Protein AF-A0A7Y4HVZ3-F1 (afdb_monomer_lite)

pLDDT: mean 74.23, std 16.48, range [32.69, 95.88]

Secondary structure (DSSP, 8-state):
-B----TT-EEEPPTTT--EEEE-TTS-EEEEEEEEETT----PPPPEEEEEEEEE-TTB--TTSPPPEEEEEEE--S-TTT-EEEEEEEEE-TTS-GGGSEEEEETTEEEEEEEEEEEEE---HHHHHHHHHHHHHSHHIIIIIHHHHHT-BB-SPPPP-------------EE-SSEEEE--SS--HHHHHHHHHHHHHHPEEETTTEEE-SSEEEEEPPHHHHHTT--SEEEEEEPTTS-EEEEEEEEEE-

Sequence (254 aa):
MSFRYPTGWTVTESEEGSPWSLFDQEGQRILTLLSSPLETNSGGMGPLISMTPLGPIVGATDNGGTAPQAVVGVSLGHDPRAGNAAVTYGAAVPGTDTWNFRFSWGNHYWLSFLGSRELGPKDQLNELTADAEQFAASAEFRNQILPIIQSLTASEPPTSIATQAPEANTNGSCMGAKYTYQNLAGITCDEAKSILQTVLDTGTAWGARSHVTDGFDCYESSYGERIEGSPHMMCWALTGEGARDYIVLEANYR

Structure (mmCIF, N/CA/C/O backbone):
data_AF-A0A7Y4HVZ3-F1
#
_entry.id   AF-A0A7Y4HVZ3-F1
#
loop_
_atom_site.group_PDB
_atom_site.id
_atom_site.type_symbol
_atom_site.label_atom_id
_atom_site.label_alt_id
_atom_site.label_comp_id
_atom_site.label_asym_id
_atom_site.label_entity_id
_atom_site.label_seq_id
_atom_site.pdbx_PDB_ins_code
_atom_site.Cartn_x
_atom_site.Cartn_y
_atom_site.Cartn_z
_atom_site.occupancy
_atom_site.B_iso_or_equiv
_atom_site.auth_seq_id
_atom_site.auth_comp_id
_atom_site.auth_asym_id
_atom_site.auth_atom_id
_atom_site.pdbx_PDB_model_num
ATOM 1 N N . MET A 1 1 ? -9.555 -10.740 -5.125 1.00 81.62 1 MET A N 1
ATOM 2 C CA . MET A 1 1 ? -9.124 -10.311 -3.773 1.00 81.62 1 MET A CA 1
ATOM 3 C C . MET A 1 1 ? -10.320 -10.346 -2.845 1.00 81.62 1 MET A C 1
ATOM 5 O O . MET A 1 1 ? -11.430 -10.158 -3.325 1.00 81.62 1 MET A O 1
ATOM 9 N N . SER A 1 2 ? -10.112 -10.569 -1.551 1.00 87.56 2 SER A N 1
ATOM 10 C CA . SER A 1 2 ? -11.170 -10.509 -0.535 1.00 87.56 2 SER A CA 1
ATOM 11 C C . SER A 1 2 ? -10.595 -10.214 0.847 1.00 87.56 2 SER A C 1
ATOM 13 O O . SER A 1 2 ? -9.413 -10.438 1.082 1.00 87.56 2 SER A O 1
ATOM 15 N N . PHE A 1 3 ? -11.431 -9.731 1.759 1.00 92.19 3 PHE A N 1
ATOM 16 C CA . PHE A 1 3 ? -11.129 -9.550 3.179 1.00 92.19 3 PHE A CA 1
ATOM 17 C C . PHE A 1 3 ? -12.423 -9.735 3.985 1.00 92.19 3 PHE A C 1
ATOM 19 O O . PHE A 1 3 ? -13.523 -9.697 3.432 1.00 92.19 3 PHE A O 1
ATOM 26 N N . ARG A 1 4 ? -12.306 -9.971 5.291 1.00 93.12 4 ARG A N 1
ATOM 27 C CA . ARG A 1 4 ? -13.439 -10.094 6.219 1.00 93.12 4 ARG A CA 1
ATOM 28 C C . ARG A 1 4 ? -13.607 -8.798 6.995 1.00 93.12 4 ARG A C 1
ATOM 30 O O . ARG A 1 4 ? -12.616 -8.176 7.353 1.00 93.12 4 ARG A O 1
ATOM 37 N N . TYR A 1 5 ? -14.844 -8.429 7.299 1.00 93.50 5 TYR A N 1
ATOM 38 C CA . TYR A 1 5 ? -15.167 -7.243 8.090 1.00 93.50 5 TYR A CA 1
ATOM 39 C C . TYR A 1 5 ? -16.345 -7.516 9.044 1.00 93.50 5 TYR A C 1
ATOM 41 O O . TYR A 1 5 ? -17.110 -8.457 8.806 1.00 93.50 5 TYR A O 1
ATOM 49 N N . PRO A 1 6 ? -16.478 -6.758 10.151 1.00 92.31 6 PRO A N 1
ATOM 50 C CA . PRO A 1 6 ? -17.545 -6.955 11.130 1.00 92.31 6 PRO A CA 1
ATOM 51 C C . PRO A 1 6 ? -18.953 -6.772 10.549 1.00 92.31 6 PRO A C 1
ATOM 53 O O . PRO A 1 6 ? -19.176 -5.991 9.625 1.00 92.31 6 PRO A O 1
ATOM 56 N N . THR A 1 7 ? -19.940 -7.443 11.147 1.00 91.00 7 THR A N 1
ATOM 57 C CA . THR A 1 7 ? -21.353 -7.237 10.802 1.00 91.00 7 THR A CA 1
ATOM 58 C C . THR A 1 7 ? -21.756 -5.773 11.003 1.00 91.00 7 THR A C 1
ATOM 60 O O . THR A 1 7 ? -21.414 -5.155 12.012 1.00 91.00 7 THR A O 1
ATOM 63 N N . GLY A 1 8 ? -22.515 -5.222 10.055 1.00 88.06 8 GLY A N 1
ATOM 64 C CA . GLY A 1 8 ? -22.984 -3.833 10.080 1.00 88.06 8 GLY A CA 1
ATOM 65 C C . GLY A 1 8 ? -22.024 -2.827 9.440 1.00 88.06 8 GLY A C 1
ATOM 66 O O . GLY A 1 8 ? -22.422 -1.689 9.232 1.00 88.06 8 GLY A O 1
ATOM 67 N N . TRP A 1 9 ? -20.801 -3.236 9.096 1.00 92.69 9 TRP A N 1
ATOM 68 C CA . TRP A 1 9 ? -19.902 -2.432 8.267 1.00 92.69 9 TRP A CA 1
ATOM 69 C C . TRP A 1 9 ? -20.294 -2.571 6.797 1.00 92.69 9 TRP A C 1
ATOM 71 O O . TRP A 1 9 ? -20.870 -3.586 6.388 1.00 92.69 9 TRP A O 1
ATOM 81 N N . THR A 1 10 ? -19.989 -1.552 6.000 1.00 92.75 10 THR A N 1
ATOM 82 C CA . THR A 1 10 ? -20.400 -1.489 4.593 1.00 92.75 10 THR A CA 1
ATOM 83 C C . THR A 1 10 ? -19.206 -1.328 3.672 1.00 92.75 10 THR A C 1
ATOM 85 O O . THR A 1 10 ? -18.213 -0.689 4.007 1.00 92.75 10 THR A O 1
ATOM 88 N N . VAL A 1 11 ? -19.307 -1.937 2.497 1.00 89.75 11 VAL A N 1
ATOM 89 C CA . VAL A 1 11 ? -18.303 -1.848 1.445 1.00 89.75 11 VAL A CA 1
ATOM 90 C C . VAL A 1 11 ? -18.956 -1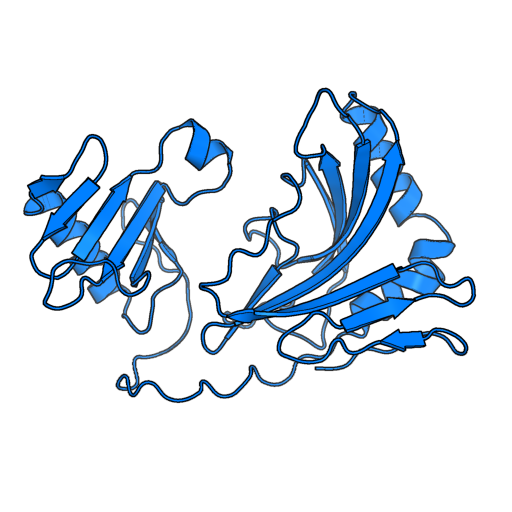.180 0.247 1.00 89.75 11 VAL A C 1
ATOM 92 O O . VAL A 1 11 ? -20.015 -1.623 -0.196 1.00 89.75 11 VAL A O 1
ATOM 95 N N . THR A 1 12 ? -18.333 -0.126 -0.271 1.00 84.19 12 THR A N 1
ATOM 96 C CA . THR A 1 12 ? -18.772 0.523 -1.508 1.00 84.19 12 THR A CA 1
ATOM 97 C C . THR A 1 12 ? -17.745 0.288 -2.604 1.00 84.19 12 THR A C 1
ATOM 99 O O . THR A 1 12 ? -16.571 0.646 -2.453 1.00 84.19 12 THR A O 1
ATOM 102 N N . GLU A 1 13 ? -18.208 -0.277 -3.712 1.00 73.25 13 GLU A N 1
ATOM 103 C CA . GLU A 1 13 ? -17.501 -0.250 -4.988 1.00 73.25 13 GLU A CA 1
ATOM 104 C C . GLU A 1 13 ? -17.693 1.125 -5.625 1.00 73.25 13 GLU A C 1
ATOM 106 O O . GLU A 1 13 ? -18.804 1.654 -5.644 1.00 73.25 13 GLU A O 1
ATOM 111 N N . SER A 1 14 ? -16.619 1.715 -6.139 1.00 58.53 14 SER A N 1
ATOM 112 C CA . SER A 1 14 ? -16.739 2.846 -7.054 1.00 58.53 14 SER A CA 1
ATOM 113 C C . SER A 1 14 ? -16.777 2.292 -8.475 1.00 58.53 14 SER A C 1
ATOM 115 O O . SER A 1 14 ? -15.945 1.454 -8.826 1.00 58.53 14 SER A O 1
ATOM 117 N N . GLU A 1 15 ? -17.742 2.739 -9.279 1.00 43.59 15 GLU A N 1
ATOM 118 C CA . GLU A 1 15 ? -17.861 2.330 -10.679 1.00 43.59 15 GLU A CA 1
ATOM 119 C C . GLU A 1 15 ? -16.557 2.690 -11.426 1.00 43.59 15 GLU A C 1
ATOM 121 O O . GLU A 1 15 ? -16.067 3.810 -11.313 1.00 43.59 15 GLU A O 1
ATOM 126 N N . GLU A 1 16 ? -15.974 1.707 -12.121 1.00 37.69 16 GLU A N 1
ATOM 127 C CA . GLU A 1 16 ? -14.739 1.771 -12.932 1.00 37.69 16 GLU A CA 1
ATOM 128 C C . GLU A 1 16 ? -13.400 1.996 -12.196 1.00 37.69 16 GLU A C 1
ATOM 130 O O . GLU A 1 16 ? -13.055 3.102 -11.787 1.00 37.69 16 GLU A O 1
ATOM 135 N N . GLY A 1 17 ? -12.575 0.938 -12.104 1.00 47.78 17 GLY A N 1
ATOM 136 C CA . GLY A 1 17 ? -11.127 1.031 -11.810 1.00 47.78 17 GLY A CA 1
ATOM 137 C C . GLY A 1 17 ? -10.742 1.671 -10.469 1.00 47.78 17 GLY A C 1
ATOM 138 O O . GLY A 1 17 ? -9.575 1.987 -10.242 1.00 47.78 17 GLY A O 1
ATOM 139 N N . SER A 1 18 ? -11.722 1.876 -9.595 1.00 55.12 18 SER A N 1
ATOM 140 C CA . SER A 1 18 ? -11.655 2.783 -8.458 1.00 55.12 18 SER A CA 1
ATOM 141 C C . SER A 1 18 ? -11.626 2.017 -7.132 1.00 55.12 18 SER A C 1
ATOM 143 O O . SER A 1 18 ? -12.072 0.869 -7.058 1.00 55.12 18 SER A O 1
ATOM 145 N N . PRO A 1 19 ? -11.065 2.614 -6.069 1.00 68.44 19 PRO A N 1
ATOM 146 C CA . PRO A 1 19 ? -10.818 1.904 -4.827 1.00 68.44 19 PRO A CA 1
ATOM 147 C C . PRO A 1 19 ? -12.110 1.461 -4.134 1.00 68.44 19 PRO A C 1
ATOM 149 O O . PRO A 1 19 ? -13.059 2.231 -3.988 1.00 68.44 19 PRO A O 1
ATOM 152 N N . TRP A 1 20 ? -12.100 0.243 -3.604 1.00 82.62 20 TRP A N 1
ATOM 153 C CA . TRP A 1 20 ? -13.112 -0.228 -2.671 1.00 82.62 20 TRP A CA 1
ATOM 154 C C . TRP A 1 20 ? -12.915 0.483 -1.339 1.00 82.62 20 TRP A C 1
ATOM 156 O O . TRP A 1 20 ? -11.820 0.450 -0.778 1.00 82.62 20 TRP A O 1
ATOM 166 N N . SER A 1 21 ? -13.966 1.104 -0.815 1.00 86.94 21 SER A N 1
ATOM 167 C CA . SER A 1 21 ? -13.926 1.754 0.498 1.00 86.94 21 SER A CA 1
ATOM 168 C C . SER A 1 21 ? -14.753 0.960 1.504 1.00 86.94 21 SER A C 1
ATOM 170 O O . SER A 1 21 ? -15.905 0.618 1.241 1.00 86.94 21 SER A O 1
ATOM 172 N N . LEU A 1 22 ? -14.152 0.658 2.652 1.00 88.06 22 LEU A N 1
ATOM 173 C CA . LEU A 1 22 ? -14.795 0.030 3.800 1.00 88.06 22 LEU A CA 1
ATOM 174 C C . LEU A 1 22 ? -15.160 1.107 4.820 1.00 88.06 22 LEU A C 1
ATOM 176 O O . LEU A 1 22 ? -14.290 1.867 5.252 1.00 88.06 22 LEU A O 1
ATOM 180 N N . PHE A 1 23 ? -16.419 1.119 5.235 1.00 89.38 23 PHE A N 1
ATOM 181 C CA . PHE A 1 23 ? -16.960 2.029 6.234 1.00 89.38 23 PHE A CA 1
ATOM 182 C C . PHE A 1 23 ? -17.454 1.257 7.455 1.00 89.38 23 PHE A C 1
ATOM 184 O O . PHE A 1 23 ? -18.006 0.161 7.321 1.00 89.38 23 PHE A O 1
ATOM 191 N N . ASP A 1 24 ? -17.266 1.831 8.639 1.00 88.56 24 ASP A N 1
ATOM 192 C CA . ASP A 1 24 ? -17.819 1.290 9.877 1.00 88.56 24 ASP A CA 1
ATOM 193 C C . ASP A 1 24 ? -19.339 1.524 9.998 1.00 88.56 24 ASP A C 1
ATOM 195 O O . ASP A 1 24 ? -20.002 2.002 9.074 1.00 88.56 24 ASP A O 1
ATOM 199 N N . GLN A 1 25 ? -19.910 1.152 11.147 1.00 92.06 25 GLN A N 1
ATOM 200 C CA . GLN A 1 25 ? -21.343 1.312 11.426 1.00 92.06 25 GLN A CA 1
ATOM 201 C C . GLN A 1 25 ? -21.780 2.782 11.544 1.00 92.06 25 GLN A C 1
ATOM 203 O O . GLN A 1 25 ? -22.971 3.069 11.427 1.00 92.06 25 GLN A O 1
ATOM 208 N N . GLU A 1 26 ? -20.843 3.700 11.783 1.00 90.19 26 GLU A N 1
ATOM 209 C CA . GLU A 1 26 ? -21.087 5.140 11.909 1.00 90.19 26 GLU A CA 1
ATOM 210 C C . GLU A 1 26 ? -20.915 5.867 10.564 1.00 90.19 26 GLU A C 1
ATOM 212 O O . GLU A 1 26 ? -21.210 7.057 10.451 1.00 90.19 26 GLU A O 1
ATOM 217 N N . GLY A 1 27 ? -20.490 5.149 9.519 1.00 84.25 27 GLY A N 1
ATOM 218 C CA . GLY A 1 27 ? -20.230 5.700 8.194 1.00 84.25 27 GLY A CA 1
ATOM 219 C C . GLY A 1 27 ? -18.843 6.331 8.059 1.00 84.25 27 GLY A C 1
ATOM 220 O O . GLY A 1 27 ? -18.594 7.040 7.083 1.00 84.25 27 GLY A O 1
ATOM 221 N N . GLN A 1 28 ? -17.926 6.084 8.998 1.00 85.88 28 GLN A N 1
ATOM 222 C CA . GLN A 1 28 ? -16.536 6.506 8.879 1.00 85.88 28 GLN A CA 1
ATOM 223 C C . GLN A 1 28 ? -15.772 5.530 7.982 1.00 85.88 28 GLN A C 1
ATOM 225 O O . GLN A 1 28 ? -15.837 4.315 8.155 1.00 85.88 28 GLN A O 1
ATOM 230 N N . ARG A 1 29 ? -15.004 6.058 7.022 1.00 84.81 29 ARG A N 1
ATOM 231 C CA . ARG A 1 29 ? -14.131 5.236 6.175 1.00 84.81 29 ARG A CA 1
ATOM 232 C C . ARG A 1 29 ? -12.941 4.727 6.988 1.00 84.81 29 ARG A C 1
ATOM 234 O O . ARG A 1 29 ? -12.167 5.528 7.505 1.00 84.81 29 ARG A O 1
ATOM 241 N N . ILE A 1 30 ? -12.775 3.410 7.034 1.00 88.75 30 ILE A N 1
ATOM 242 C CA . ILE A 1 30 ? -11.724 2.730 7.799 1.00 88.75 30 ILE A CA 1
ATOM 243 C C . ILE A 1 30 ? -10.597 2.251 6.888 1.00 88.75 30 ILE A C 1
ATOM 245 O O . ILE A 1 30 ? -9.430 2.492 7.166 1.00 88.75 30 ILE A O 1
ATOM 249 N N . LEU A 1 31 ? -10.923 1.590 5.777 1.00 89.06 31 LEU A N 1
ATOM 250 C CA . LEU A 1 31 ? -9.924 1.041 4.859 1.00 89.06 31 LEU A CA 1
ATOM 251 C C . LEU A 1 31 ? -10.309 1.313 3.412 1.00 89.06 31 LEU A C 1
ATOM 253 O O . LEU A 1 31 ? -11.479 1.426 3.061 1.00 89.06 31 LEU A O 1
ATOM 257 N N . THR A 1 32 ? -9.290 1.392 2.575 1.00 85.94 32 THR A N 1
ATOM 258 C CA . THR A 1 32 ? -9.378 1.548 1.133 1.00 85.94 32 THR A CA 1
ATOM 259 C C . THR A 1 32 ? -8.544 0.442 0.498 1.00 85.94 32 THR A C 1
ATOM 261 O O . THR A 1 32 ? -7.360 0.308 0.809 1.00 85.94 32 THR A O 1
ATOM 264 N N . LEU A 1 33 ? -9.159 -0.364 -0.364 1.00 85.81 33 LEU A N 1
ATOM 265 C CA . LEU A 1 33 ? -8.500 -1.396 -1.160 1.00 85.81 33 LEU A CA 1
ATOM 266 C C . LEU A 1 33 ? -8.453 -0.935 -2.618 1.00 85.81 33 LEU A C 1
ATOM 268 O O . LEU A 1 33 ? -9.491 -0.721 -3.240 1.00 85.81 33 LEU A O 1
ATOM 272 N N . LEU A 1 34 ? -7.252 -0.806 -3.169 1.00 81.12 34 LEU A N 1
ATOM 273 C CA . LEU A 1 34 ? -7.024 -0.378 -4.546 1.00 81.12 34 LEU A CA 1
ATOM 274 C C . LEU A 1 34 ? -6.131 -1.384 -5.261 1.00 81.12 34 LEU A C 1
ATOM 276 O O . LEU A 1 34 ? -5.030 -1.661 -4.794 1.00 81.12 34 LEU A O 1
ATOM 280 N N . SER A 1 35 ? -6.565 -1.854 -6.427 1.00 77.62 35 SER A N 1
ATOM 281 C CA . SER A 1 35 ? -5.673 -2.449 -7.420 1.00 77.62 35 SER A CA 1
ATOM 282 C C . SER A 1 35 ? -5.522 -1.482 -8.581 1.00 77.62 35 SER A C 1
ATOM 284 O O . SER A 1 35 ? -6.527 -1.132 -9.199 1.00 77.62 35 SER A O 1
ATOM 286 N N . SER A 1 36 ? -4.299 -1.061 -8.888 1.00 69.94 36 SER A N 1
ATOM 287 C CA . SER A 1 36 ? -4.048 -0.110 -9.971 1.00 69.94 36 SER A CA 1
ATOM 288 C C . SER A 1 36 ? -2.880 -0.564 -10.846 1.00 69.94 36 SER A C 1
ATOM 290 O O . SER A 1 36 ? -1.953 -1.197 -10.330 1.00 69.94 36 SER A O 1
ATOM 292 N N . PRO A 1 37 ? -2.895 -0.256 -12.155 1.00 64.44 37 PRO A N 1
ATOM 293 C CA . PRO A 1 37 ? -1.725 -0.441 -13.000 1.00 64.44 37 PRO A CA 1
ATOM 294 C C . PRO A 1 37 ? -0.511 0.304 -12.434 1.00 64.44 37 PRO A C 1
ATOM 296 O O . PRO A 1 37 ? -0.642 1.394 -11.869 1.00 64.44 37 PRO A O 1
ATOM 299 N N . LEU A 1 38 ? 0.674 -0.268 -12.622 1.00 59.62 38 LEU A N 1
ATOM 300 C CA . LEU A 1 38 ? 1.954 0.230 -12.116 1.00 59.62 38 LEU A CA 1
ATOM 301 C C . LEU A 1 38 ? 2.248 1.678 -12.547 1.00 59.62 38 LEU A C 1
ATOM 303 O O . LEU A 1 38 ? 2.870 2.426 -11.801 1.00 59.62 38 LEU A O 1
ATOM 307 N N . GLU A 1 39 ? 1.728 2.076 -13.709 1.00 46.00 39 GLU A N 1
ATOM 308 C CA . GLU A 1 39 ? 1.881 3.400 -14.327 1.00 46.00 39 GLU A CA 1
ATOM 309 C C . GLU A 1 39 ? 1.016 4.493 -13.679 1.00 46.00 39 GLU A C 1
ATOM 311 O O . GLU A 1 39 ? 1.279 5.686 -13.832 1.00 46.00 39 GLU A O 1
ATOM 316 N N . THR A 1 40 ? -0.012 4.107 -12.918 1.00 48.69 40 THR A N 1
ATOM 317 C CA . THR A 1 40 ? -0.872 5.063 -12.212 1.00 48.69 40 THR A CA 1
ATOM 318 C C . THR A 1 40 ? -0.297 5.399 -10.841 1.00 48.69 40 THR A C 1
ATOM 320 O O . THR A 1 40 ? -0.643 4.807 -9.817 1.00 48.69 40 THR A O 1
ATOM 323 N N . ASN A 1 41 ? 0.554 6.426 -10.805 1.00 44.53 41 ASN A N 1
ATOM 324 C CA . ASN A 1 41 ? 0.886 7.135 -9.571 1.00 44.53 41 ASN A CA 1
ATOM 325 C C . ASN A 1 41 ? -0.307 8.002 -9.141 1.00 44.53 41 ASN A C 1
ATOM 327 O O . ASN A 1 41 ? -0.291 9.226 -9.237 1.00 44.53 41 ASN A O 1
ATOM 331 N N . SER A 1 42 ? -1.385 7.369 -8.675 1.00 37.44 42 SER A N 1
ATOM 332 C CA . SER A 1 42 ? -2.444 8.088 -7.971 1.00 37.44 42 SER A CA 1
ATOM 333 C C . SER A 1 42 ? -1.872 8.597 -6.645 1.00 37.44 42 SER A C 1
ATOM 335 O O . SER A 1 42 ? -1.424 7.780 -5.834 1.00 37.44 42 SER A O 1
ATOM 337 N N . GLY A 1 43 ? -1.855 9.927 -6.486 1.00 38.59 43 GLY A N 1
ATOM 338 C CA . GLY A 1 43 ? -1.249 10.709 -5.401 1.00 38.59 43 GLY A CA 1
ATOM 339 C C . GLY A 1 43 ? -0.990 9.938 -4.108 1.00 38.59 43 GLY A C 1
ATOM 340 O O . GLY A 1 43 ? -1.925 9.521 -3.423 1.00 38.59 43 GLY A O 1
ATOM 341 N N . GLY A 1 44 ? 0.291 9.733 -3.809 1.00 41.34 44 GLY A N 1
ATOM 342 C CA . GLY A 1 44 ? 0.733 9.127 -2.561 1.00 41.34 44 GLY A CA 1
ATOM 343 C C . GLY A 1 44 ? 0.454 10.040 -1.373 1.00 41.34 44 GLY A C 1
ATOM 344 O O . GLY A 1 44 ? 0.471 11.268 -1.488 1.00 41.34 44 GLY A O 1
ATOM 345 N N . MET A 1 45 ? 0.197 9.430 -0.219 1.00 47.84 45 MET A N 1
ATOM 346 C CA . MET A 1 45 ? 0.368 10.133 1.050 1.00 47.84 45 MET A CA 1
ATOM 347 C C . MET A 1 45 ? 1.864 10.435 1.237 1.00 47.84 45 MET A C 1
ATOM 349 O O . MET A 1 45 ? 2.710 9.794 0.617 1.00 47.84 45 MET A O 1
ATOM 353 N N . GLY A 1 46 ? 2.196 11.443 2.048 1.00 49.06 46 GLY A N 1
ATOM 354 C CA . GLY A 1 46 ? 3.593 11.762 2.358 1.00 49.06 46 GLY A CA 1
ATOM 355 C C . GLY A 1 46 ? 4.348 10.558 2.950 1.00 49.06 46 GLY A C 1
ATOM 356 O O . GLY A 1 46 ? 3.711 9.596 3.394 1.00 49.06 46 GLY A O 1
ATOM 357 N N . PRO A 1 47 ? 5.691 10.609 2.990 1.00 54.66 47 PRO A N 1
ATOM 358 C CA . PRO A 1 47 ? 6.505 9.487 3.441 1.00 54.66 47 PRO A CA 1
ATOM 359 C C . PRO A 1 47 ? 6.080 9.030 4.828 1.00 54.66 47 PRO A C 1
ATOM 361 O O . PRO A 1 47 ? 5.834 9.851 5.719 1.00 54.66 47 PRO A O 1
ATOM 364 N N . LEU A 1 48 ? 6.067 7.714 5.033 1.00 61.56 48 LEU A N 1
ATOM 365 C CA . LEU A 1 48 ? 6.007 7.177 6.380 1.00 61.56 48 LEU A CA 1
ATOM 366 C C . LEU A 1 48 ? 7.324 7.451 7.096 1.00 61.56 48 LEU A C 1
ATOM 368 O O . LEU A 1 48 ? 8.391 7.057 6.633 1.00 61.56 48 LEU A O 1
ATOM 372 N N . ILE A 1 49 ? 7.236 8.093 8.255 1.00 63.75 49 ILE A N 1
ATOM 373 C CA . ILE A 1 49 ? 8.410 8.480 9.049 1.00 63.75 49 ILE A CA 1
ATOM 374 C C . ILE A 1 49 ? 8.749 7.404 10.083 1.00 63.75 49 ILE A C 1
ATOM 376 O O . ILE A 1 49 ? 9.881 7.299 10.547 1.00 63.75 49 ILE A O 1
ATOM 380 N N . SER A 1 50 ? 7.773 6.567 10.428 1.00 70.19 50 SER A N 1
ATOM 381 C CA . SER A 1 50 ? 7.955 5.403 11.287 1.00 70.19 50 SER A CA 1
ATOM 382 C C . SER A 1 50 ? 6.963 4.313 10.903 1.00 70.19 50 SER A C 1
ATOM 384 O O . SER A 1 50 ? 5.871 4.612 10.413 1.00 70.19 50 SER A O 1
ATOM 386 N N . MET A 1 51 ? 7.349 3.056 11.126 1.00 74.56 51 MET A N 1
ATOM 387 C CA . MET A 1 51 ? 6.519 1.878 10.901 1.00 74.56 51 MET A CA 1
ATOM 388 C C . MET A 1 51 ? 6.742 0.839 11.993 1.00 74.56 51 MET A C 1
ATOM 390 O O . MET A 1 51 ? 7.870 0.436 12.276 1.00 74.56 51 MET A O 1
ATOM 394 N N . THR A 1 52 ? 5.644 0.334 12.541 1.00 83.69 52 THR A N 1
ATOM 395 C CA . THR A 1 52 ? 5.625 -0.786 13.475 1.00 83.69 52 THR A CA 1
ATOM 396 C C . THR A 1 52 ? 4.968 -1.990 12.800 1.00 83.69 52 THR A C 1
ATOM 398 O O . THR A 1 52 ? 3.775 -1.927 12.486 1.00 83.69 52 THR A O 1
ATOM 401 N N . PRO A 1 53 ? 5.703 -3.092 12.566 1.00 86.44 53 PRO A N 1
ATOM 402 C CA . PRO A 1 53 ? 5.122 -4.328 12.056 1.00 86.44 53 PRO A CA 1
ATOM 403 C C . PRO A 1 53 ? 4.298 -5.040 13.136 1.00 86.44 53 PRO A C 1
ATOM 405 O O . PRO A 1 53 ? 4.691 -5.118 14.300 1.00 86.44 53 PRO A O 1
ATOM 408 N N . LEU A 1 54 ? 3.145 -5.579 12.741 1.00 89.50 54 LEU A N 1
ATOM 409 C CA . LEU A 1 54 ? 2.132 -6.155 13.640 1.00 89.50 54 LEU A CA 1
ATOM 410 C C . LEU A 1 54 ? 1.788 -7.613 13.304 1.00 89.50 54 LEU A C 1
ATOM 412 O O . LEU A 1 54 ? 0.960 -8.223 13.981 1.00 89.50 54 LEU A O 1
ATOM 416 N N . GLY A 1 55 ? 2.449 -8.184 12.295 1.00 89.44 55 GLY A N 1
ATOM 417 C CA . GLY A 1 55 ? 2.353 -9.593 11.914 1.00 89.44 55 GLY A CA 1
ATOM 418 C C . GLY A 1 55 ? 2.119 -9.798 10.414 1.00 89.44 55 GLY A C 1
ATOM 419 O O . GLY A 1 55 ? 1.793 -8.844 9.708 1.00 89.44 55 GLY A O 1
ATOM 420 N N . PRO A 1 56 ? 2.295 -11.030 9.912 1.00 90.06 56 PRO A N 1
ATOM 421 C CA . PRO A 1 56 ? 2.146 -11.342 8.493 1.00 90.06 56 PRO A CA 1
ATOM 422 C C . PRO A 1 56 ? 0.679 -11.354 8.044 1.00 90.06 56 PRO A C 1
ATOM 424 O O . PRO A 1 56 ? -0.222 -11.693 8.811 1.00 90.06 56 PRO A O 1
ATOM 427 N N . ILE A 1 57 ? 0.462 -11.061 6.764 1.00 92.56 57 ILE A N 1
ATOM 428 C CA . ILE A 1 57 ? -0.800 -11.235 6.043 1.00 92.56 57 ILE A CA 1
ATOM 429 C C . ILE A 1 57 ? -0.637 -12.473 5.158 1.00 92.56 57 ILE A C 1
ATOM 431 O O . ILE A 1 57 ? -0.129 -12.404 4.045 1.00 92.56 57 ILE A O 1
ATOM 435 N N . VAL A 1 58 ? -1.027 -13.636 5.680 1.00 88.00 58 VAL A N 1
ATOM 436 C CA . VAL A 1 58 ? -0.740 -14.945 5.055 1.00 88.00 58 VAL A CA 1
ATOM 437 C C . VAL A 1 58 ? -1.516 -15.163 3.749 1.00 88.00 58 VAL A C 1
ATOM 439 O O . VAL A 1 58 ? -1.108 -15.958 2.910 1.00 88.00 58 VAL A O 1
ATOM 442 N N . GLY A 1 59 ? -2.642 -14.469 3.569 1.00 86.94 59 GLY A N 1
ATOM 443 C CA . GLY A 1 59 ? -3.509 -14.630 2.402 1.00 86.94 59 GLY A CA 1
ATOM 444 C C . GLY A 1 59 ? -3.035 -13.916 1.134 1.00 86.94 59 GLY A C 1
ATOM 445 O O . GLY A 1 59 ? -3.672 -14.070 0.091 1.00 86.94 59 GLY A O 1
ATOM 446 N N . ALA A 1 60 ? -1.968 -13.123 1.208 1.00 86.38 60 ALA A N 1
ATOM 447 C CA . ALA A 1 60 ? -1.445 -12.354 0.089 1.00 86.38 60 ALA A CA 1
ATOM 448 C C . ALA A 1 60 ? 0.072 -12.523 -0.012 1.00 86.38 60 ALA A C 1
ATOM 450 O O . ALA A 1 60 ? 0.760 -12.700 0.991 1.00 86.38 60 ALA A O 1
ATOM 451 N N . THR A 1 61 ? 0.592 -12.427 -1.226 1.00 83.19 61 THR A N 1
ATOM 452 C CA . THR A 1 61 ? 2.028 -12.369 -1.496 1.00 83.19 61 THR A CA 1
ATOM 453 C C . THR A 1 61 ? 2.287 -11.284 -2.518 1.00 83.19 61 THR A C 1
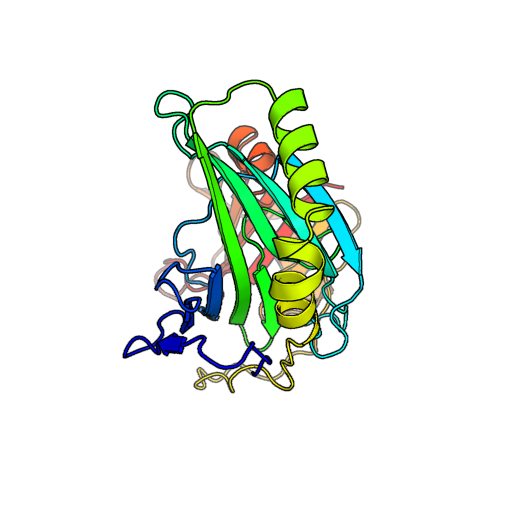ATOM 455 O O . THR A 1 61 ? 1.450 -11.028 -3.388 1.00 83.19 61 THR A O 1
ATOM 458 N N . ASP A 1 62 ? 3.443 -10.646 -2.416 1.00 80.00 62 ASP A N 1
ATOM 459 C CA . ASP A 1 62 ? 3.934 -9.805 -3.489 1.00 80.00 62 ASP A CA 1
ATOM 460 C C . ASP A 1 62 ? 4.413 -10.648 -4.682 1.00 80.00 62 ASP A C 1
ATOM 462 O O . ASP A 1 62 ? 4.453 -11.882 -4.643 1.00 80.00 62 ASP A O 1
ATOM 466 N N . ASN A 1 63 ? 4.807 -9.966 -5.752 1.00 76.88 63 ASN A N 1
ATOM 467 C CA . ASN A 1 63 ? 5.340 -10.584 -6.957 1.00 76.88 63 ASN A CA 1
ATOM 468 C C . ASN A 1 63 ? 6.633 -11.391 -6.688 1.00 76.88 63 ASN A C 1
ATOM 470 O O . ASN A 1 63 ? 6.976 -12.296 -7.441 1.00 76.88 63 ASN A O 1
ATOM 474 N N . GLY A 1 64 ? 7.354 -11.1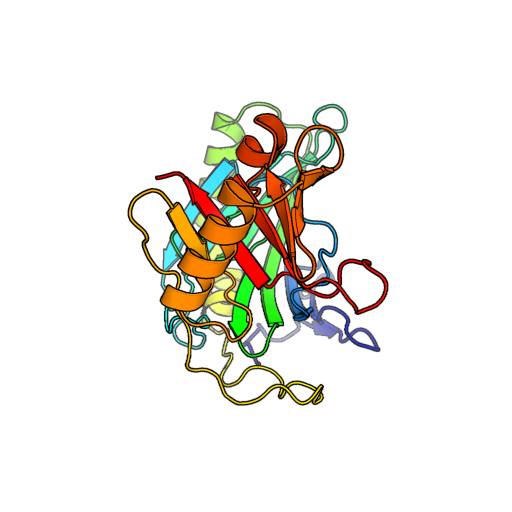11 -5.601 1.00 72.06 64 GLY A N 1
ATOM 475 C CA . GLY A 1 64 ? 8.514 -11.885 -5.154 1.00 72.06 64 GLY A CA 1
ATOM 476 C C . GLY A 1 64 ? 8.170 -13.104 -4.289 1.00 72.06 64 GLY A C 1
ATOM 477 O O . GLY A 1 64 ? 9.083 -13.811 -3.865 1.00 72.06 64 GLY A O 1
ATOM 478 N N . GLY A 1 65 ? 6.890 -13.360 -4.001 1.00 75.69 65 GLY A N 1
ATOM 479 C CA . GLY A 1 65 ? 6.449 -14.412 -3.079 1.00 75.69 65 GLY A CA 1
ATOM 480 C C . GLY A 1 65 ? 6.573 -14.036 -1.596 1.00 75.69 65 GLY A C 1
ATOM 481 O O . GLY A 1 65 ? 6.381 -14.885 -0.724 1.00 75.69 65 GLY A O 1
ATOM 482 N N . THR A 1 66 ? 6.881 -12.778 -1.286 1.00 80.50 66 THR A N 1
ATOM 483 C CA . THR A 1 66 ? 6.988 -12.259 0.078 1.00 80.50 66 THR A CA 1
ATOM 484 C C . THR A 1 66 ? 5.605 -11.911 0.607 1.00 80.50 66 THR A C 1
ATOM 486 O O . THR A 1 66 ? 4.859 -11.145 -0.002 1.00 80.50 66 THR A O 1
ATOM 489 N N . ALA A 1 67 ? 5.257 -12.445 1.776 1.00 85.44 67 ALA A N 1
ATOM 490 C CA . ALA A 1 67 ? 4.024 -12.062 2.448 1.00 85.44 67 ALA A CA 1
ATOM 491 C C . ALA A 1 67 ? 4.139 -10.619 2.984 1.00 85.44 67 ALA A C 1
ATOM 493 O O . ALA A 1 67 ? 5.095 -10.318 3.713 1.00 85.44 67 ALA A O 1
ATOM 494 N N . PRO A 1 68 ? 3.176 -9.729 2.684 1.00 88.06 68 PRO A N 1
ATOM 495 C CA . PRO A 1 68 ? 3.127 -8.421 3.307 1.00 88.06 68 PRO A CA 1
ATOM 496 C C . PRO A 1 68 ? 2.834 -8.559 4.805 1.00 88.06 68 PRO A C 1
ATOM 498 O O . PRO A 1 68 ? 2.344 -9.580 5.295 1.00 88.06 68 PRO A O 1
ATOM 501 N N . GLN A 1 69 ? 3.137 -7.507 5.550 1.00 90.31 69 GLN A N 1
ATOM 502 C CA . GLN A 1 69 ? 2.863 -7.388 6.972 1.00 90.31 69 GLN A CA 1
ATOM 503 C C . GLN A 1 69 ? 1.808 -6.317 7.216 1.00 90.31 69 GLN A C 1
ATOM 505 O O . GLN A 1 69 ? 1.752 -5.301 6.521 1.00 90.31 69 GLN A O 1
ATOM 510 N N . ALA A 1 70 ? 0.987 -6.544 8.237 1.00 91.50 70 ALA A N 1
ATOM 511 C CA . ALA A 1 70 ? 0.176 -5.490 8.812 1.00 91.50 70 ALA A CA 1
ATOM 512 C C . ALA A 1 70 ? 1.107 -4.500 9.514 1.00 91.50 70 ALA A C 1
ATOM 514 O O . ALA A 1 70 ? 1.959 -4.899 10.312 1.00 91.50 70 ALA A O 1
ATOM 515 N N . VAL A 1 71 ? 0.944 -3.221 9.216 1.00 89.19 71 VAL A N 1
ATOM 516 C CA . VAL A 1 71 ? 1.804 -2.149 9.714 1.00 89.19 71 VAL A CA 1
ATOM 517 C C . VAL A 1 71 ? 0.961 -0.965 10.167 1.00 89.19 71 VAL A C 1
ATOM 519 O O . VAL A 1 71 ? -0.105 -0.699 9.612 1.00 89.19 71 VAL A O 1
ATOM 522 N N . VAL A 1 72 ? 1.455 -0.253 11.175 1.00 88.94 72 VAL A N 1
ATOM 523 C CA . VAL A 1 72 ? 0.976 1.076 11.577 1.00 88.94 72 VAL A CA 1
ATOM 524 C C . VAL A 1 72 ? 2.164 2.023 11.505 1.00 88.94 72 VAL A C 1
ATOM 526 O O . VAL A 1 72 ? 3.266 1.657 11.903 1.00 88.94 72 VAL A O 1
ATOM 529 N N . GLY A 1 73 ? 1.952 3.223 10.992 1.00 83.69 73 GLY A N 1
ATOM 530 C CA . GLY A 1 73 ? 2.973 4.245 10.856 1.00 83.69 73 GLY A CA 1
ATOM 531 C C . GLY A 1 73 ? 2.380 5.643 10.877 1.00 83.69 73 GLY A C 1
ATOM 532 O O . GLY A 1 73 ? 1.178 5.819 11.070 1.00 83.69 73 GLY A O 1
ATOM 533 N N . VAL A 1 74 ? 3.230 6.642 10.669 1.00 78.06 74 VAL A N 1
ATOM 534 C CA . VAL A 1 74 ? 2.820 8.050 10.604 1.00 78.06 74 VAL A CA 1
ATOM 535 C C . VAL A 1 74 ? 3.334 8.726 9.358 1.00 78.06 74 VAL A C 1
ATOM 537 O O . VAL A 1 74 ? 4.493 8.547 8.991 1.00 78.06 74 VAL A O 1
ATOM 540 N N . SER A 1 75 ? 2.476 9.537 8.751 1.00 71.56 75 SER A N 1
ATOM 541 C CA . SER A 1 75 ? 2.818 10.416 7.636 1.00 71.56 75 SER A CA 1
ATOM 542 C C . SER A 1 75 ? 2.599 11.869 8.043 1.00 71.56 75 SER A C 1
ATOM 544 O O . SER A 1 75 ? 1.554 12.208 8.611 1.00 71.56 75 SER A O 1
ATOM 546 N N . LEU A 1 76 ? 3.554 12.737 7.711 1.00 64.62 76 LEU A N 1
ATOM 547 C CA . LEU A 1 76 ? 3.313 14.179 7.684 1.00 64.62 76 LEU A CA 1
ATOM 548 C C . LEU A 1 76 ? 2.560 14.507 6.390 1.00 64.62 76 LEU A C 1
ATOM 550 O O . LEU A 1 76 ? 2.902 13.994 5.323 1.00 64.62 76 LEU A O 1
ATOM 554 N N . GLY A 1 77 ? 1.513 15.328 6.481 1.00 53.78 77 GLY A N 1
ATOM 555 C CA . GLY A 1 77 ? 0.804 15.814 5.300 1.00 53.78 77 GLY A CA 1
ATOM 556 C C . GLY A 1 77 ? 1.748 16.507 4.307 1.00 53.78 77 GLY A C 1
ATOM 557 O O . GLY A 1 77 ? 2.796 17.027 4.684 1.00 53.78 77 GLY A O 1
ATOM 558 N N . HIS A 1 78 ? 1.355 16.531 3.029 1.00 41.56 78 HIS A N 1
ATOM 559 C CA . HIS A 1 78 ? 2.145 17.092 1.920 1.00 41.56 78 HIS A CA 1
ATOM 560 C C . HIS A 1 78 ? 2.496 18.585 2.100 1.00 41.56 78 HIS A C 1
ATOM 562 O O . HIS A 1 78 ? 3.466 19.066 1.523 1.00 41.56 78 HIS A O 1
ATOM 568 N N . ASP A 1 79 ? 1.740 19.314 2.928 1.00 39.03 79 ASP A N 1
ATOM 569 C CA . ASP A 1 79 ? 2.052 20.686 3.323 1.00 39.03 79 ASP A CA 1
ATOM 570 C C . ASP A 1 79 ? 2.395 20.751 4.828 1.00 39.03 79 ASP A C 1
ATOM 572 O O . ASP A 1 79 ? 1.484 20.719 5.662 1.00 39.03 79 ASP A O 1
ATOM 576 N N . PRO A 1 80 ? 3.679 20.899 5.212 1.00 40.81 80 PRO A N 1
ATOM 577 C CA . PRO A 1 80 ? 4.083 21.059 6.610 1.00 40.81 80 PRO A CA 1
ATOM 578 C C . PRO A 1 80 ? 3.542 22.344 7.268 1.00 40.81 80 PRO A C 1
ATOM 580 O O . PRO A 1 80 ? 3.668 22.501 8.479 1.00 40.81 80 PRO A O 1
ATOM 583 N N . ARG A 1 81 ? 2.936 23.269 6.504 1.00 35.53 81 ARG A N 1
ATOM 584 C CA . ARG A 1 81 ? 2.286 24.493 7.009 1.00 35.53 81 ARG A CA 1
ATOM 585 C C . ARG A 1 81 ? 0.772 24.344 7.195 1.00 35.53 81 ARG A C 1
ATOM 587 O O . ARG A 1 81 ? 0.207 25.097 7.985 1.00 35.53 81 ARG A O 1
ATOM 594 N N . ALA A 1 82 ? 0.132 23.392 6.507 1.00 44.41 82 ALA A N 1
ATOM 595 C CA . ALA A 1 82 ? -1.280 23.026 6.694 1.00 44.41 82 ALA A CA 1
ATOM 596 C C . ALA A 1 82 ? -1.464 21.761 7.563 1.00 44.41 82 ALA A C 1
ATOM 598 O O . ALA A 1 82 ? -2.556 21.511 8.062 1.00 44.41 82 ALA A O 1
ATOM 599 N N . GLY A 1 83 ? -0.382 21.010 7.801 1.00 50.78 83 GLY A N 1
ATOM 600 C CA . GLY A 1 83 ? -0.020 20.480 9.118 1.00 50.78 83 GLY A CA 1
ATOM 601 C C . GLY A 1 83 ? -0.800 19.294 9.678 1.00 50.78 83 GLY A C 1
ATOM 602 O O . GLY A 1 83 ? -0.544 18.932 10.820 1.00 50.78 83 GLY A O 1
ATOM 603 N N . ASN A 1 84 ? -1.715 18.664 8.943 1.00 62.72 84 ASN A N 1
ATOM 604 C CA . ASN A 1 84 ? -2.416 17.505 9.494 1.00 62.72 84 ASN A CA 1
ATOM 605 C C . ASN A 1 84 ? -1.556 16.250 9.345 1.00 62.72 84 ASN A C 1
ATOM 607 O O . ASN A 1 84 ? -1.444 15.667 8.265 1.00 62.72 84 ASN A O 1
ATOM 611 N N . ALA A 1 85 ? -0.925 15.849 10.445 1.00 76.12 85 ALA A N 1
ATOM 612 C CA . ALA A 1 85 ? -0.313 14.539 10.541 1.00 76.12 85 ALA A CA 1
ATOM 613 C C . ALA A 1 85 ? -1.402 13.461 10.583 1.00 76.12 85 ALA A C 1
ATOM 615 O O . ALA A 1 85 ? -2.529 13.709 11.021 1.00 76.12 85 ALA A O 1
ATOM 616 N N . ALA A 1 86 ? -1.065 12.252 10.150 1.00 78.19 86 ALA A N 1
ATOM 617 C CA . ALA A 1 86 ? -1.977 11.121 10.205 1.00 78.19 86 ALA A CA 1
ATOM 618 C C . ALA A 1 86 ? -1.266 9.869 10.704 1.00 78.19 86 ALA A C 1
ATOM 620 O O . ALA A 1 86 ? -0.112 9.615 10.349 1.00 78.19 86 ALA A O 1
ATOM 621 N N . VAL A 1 87 ? -1.987 9.068 11.488 1.00 84.88 87 VAL A N 1
ATOM 622 C CA . VAL A 1 87 ? -1.649 7.654 11.646 1.00 84.88 87 VAL A CA 1
ATOM 623 C C . VAL A 1 87 ? -2.176 6.937 10.423 1.00 84.88 87 VAL A C 1
ATOM 625 O O . VAL A 1 87 ? -3.357 7.051 10.098 1.00 84.88 87 VAL A O 1
ATOM 628 N N . THR A 1 88 ? -1.314 6.172 9.777 1.00 84.69 88 THR A N 1
ATOM 629 C CA . THR A 1 88 ? -1.668 5.367 8.617 1.00 84.69 88 THR A CA 1
ATOM 630 C C . THR A 1 88 ? -1.391 3.910 8.926 1.00 84.69 88 THR A C 1
ATOM 632 O O . THR A 1 88 ? -0.420 3.572 9.601 1.00 84.69 88 THR A O 1
ATOM 635 N N . TYR A 1 89 ? -2.261 3.028 8.466 1.00 88.38 89 TYR A N 1
ATOM 636 C CA . TYR A 1 89 ? -2.177 1.605 8.741 1.00 88.38 89 TYR A CA 1
ATOM 637 C C . TYR A 1 89 ? -2.611 0.800 7.529 1.00 88.38 89 TYR A C 1
ATOM 639 O O . TYR A 1 89 ? -3.427 1.258 6.734 1.00 88.38 89 TYR A O 1
ATOM 647 N N . GLY A 1 90 ? -2.082 -0.409 7.377 1.00 90.12 90 GLY A N 1
ATOM 648 C CA . GLY A 1 90 ? -2.388 -1.215 6.203 1.00 90.12 90 GLY A CA 1
ATOM 649 C C . GLY A 1 90 ? -1.439 -2.377 5.981 1.00 90.12 90 GLY A C 1
ATOM 650 O O . GLY A 1 90 ? -0.747 -2.819 6.898 1.00 90.12 90 GLY A O 1
ATOM 651 N N . ALA A 1 91 ? -1.423 -2.864 4.745 1.00 89.12 91 ALA A N 1
ATOM 652 C CA . ALA A 1 91 ? -0.497 -3.879 4.266 1.00 89.12 91 ALA A CA 1
ATOM 653 C C . ALA A 1 91 ? 0.753 -3.229 3.651 1.00 89.12 91 ALA A C 1
ATOM 655 O O . ALA A 1 91 ? 0.642 -2.367 2.781 1.00 89.12 91 ALA A O 1
ATOM 656 N N . ALA A 1 92 ? 1.941 -3.671 4.061 1.00 83.56 92 ALA A N 1
ATOM 657 C CA . ALA A 1 92 ? 3.206 -3.271 3.445 1.00 83.56 92 ALA A CA 1
ATOM 658 C C . ALA A 1 92 ? 4.187 -4.444 3.400 1.00 83.56 92 ALA A C 1
ATOM 660 O O . ALA A 1 92 ? 4.189 -5.289 4.295 1.00 83.56 92 ALA A O 1
ATOM 661 N N . VAL A 1 93 ? 5.040 -4.498 2.380 1.00 78.12 93 VAL A N 1
ATOM 662 C CA . VAL A 1 93 ? 6.114 -5.496 2.326 1.00 78.12 93 VAL A CA 1
ATOM 663 C C . VAL A 1 93 ? 7.325 -4.974 3.109 1.00 78.12 93 VAL A C 1
ATOM 665 O O . VAL A 1 93 ? 7.691 -3.804 2.986 1.00 78.12 93 VAL A O 1
ATOM 668 N N . PRO A 1 94 ? 7.962 -5.803 3.953 1.00 67.44 94 PRO A N 1
ATOM 669 C CA . PRO A 1 94 ? 9.182 -5.403 4.643 1.00 67.44 94 PRO A CA 1
ATOM 670 C C . PRO A 1 94 ? 10.291 -5.018 3.657 1.00 67.44 94 PRO A C 1
ATOM 672 O O . PRO A 1 94 ? 10.624 -5.789 2.762 1.00 67.44 94 PRO A O 1
ATOM 675 N N . GLY A 1 95 ? 10.898 -3.846 3.848 1.00 59.41 95 GLY A N 1
ATOM 676 C CA . GLY A 1 95 ? 12.038 -3.397 3.042 1.00 59.41 95 GLY A CA 1
ATOM 677 C C . GLY A 1 95 ? 11.690 -2.822 1.664 1.00 59.41 95 GLY A C 1
ATOM 678 O O . GLY A 1 95 ? 12.612 -2.492 0.922 1.00 59.41 95 GLY A O 1
ATOM 679 N N . THR A 1 96 ? 10.405 -2.678 1.320 1.00 59.59 96 THR A N 1
ATOM 680 C CA . THR A 1 96 ? 9.968 -1.921 0.134 1.00 59.59 96 THR A CA 1
ATOM 681 C C . THR A 1 96 ? 9.721 -0.455 0.467 1.00 59.59 96 THR A C 1
ATOM 683 O O . THR A 1 96 ? 9.509 -0.109 1.630 1.00 59.59 96 THR A O 1
ATOM 686 N N . ASP A 1 97 ? 9.711 0.391 -0.564 1.00 53.69 97 ASP A N 1
ATOM 687 C CA . ASP A 1 97 ? 9.450 1.819 -0.430 1.00 53.69 97 ASP A CA 1
ATOM 688 C C . ASP A 1 97 ? 8.097 2.082 0.258 1.00 53.69 97 ASP A C 1
ATOM 690 O O . ASP A 1 97 ? 7.040 1.605 -0.164 1.00 53.69 97 ASP A O 1
ATOM 694 N N . THR A 1 98 ? 8.137 2.780 1.391 1.00 50.88 98 THR A N 1
ATOM 695 C CA . THR A 1 98 ? 7.032 2.852 2.362 1.00 50.88 98 THR A CA 1
ATOM 696 C C . THR A 1 98 ? 6.027 3.956 2.043 1.00 50.88 98 THR A C 1
ATOM 698 O O . THR A 1 98 ? 5.031 4.115 2.750 1.00 50.88 98 THR A O 1
ATOM 701 N N . TRP A 1 99 ? 6.255 4.693 0.955 1.00 51.44 99 TRP A N 1
ATOM 702 C CA . TRP A 1 99 ? 5.500 5.882 0.564 1.00 51.44 99 TRP A CA 1
ATOM 703 C C . TRP A 1 99 ? 4.028 5.622 0.249 1.00 51.44 99 TRP A C 1
ATOM 705 O O . TRP A 1 99 ? 3.241 6.561 0.227 1.00 51.44 99 TRP A O 1
ATOM 715 N N . ASN A 1 100 ? 3.622 4.370 0.008 1.00 56.47 100 ASN A N 1
ATOM 716 C CA . ASN A 1 100 ? 2.311 4.128 -0.590 1.00 56.47 100 ASN A CA 1
ATOM 717 C C . ASN A 1 100 ? 1.451 3.009 0.019 1.00 56.47 100 ASN A C 1
ATOM 719 O O . ASN A 1 100 ? 0.358 2.804 -0.504 1.00 56.47 100 ASN A O 1
ATOM 723 N N . PHE A 1 101 ? 1.873 2.292 1.080 1.00 70.69 101 PHE A N 1
ATOM 724 C CA . PHE A 1 101 ? 1.192 1.054 1.551 1.00 70.69 101 PHE A CA 1
ATOM 725 C C . PHE A 1 101 ? 0.699 0.208 0.363 1.00 70.69 101 PHE A C 1
ATOM 727 O O . PHE A 1 101 ? -0.477 -0.154 0.242 1.00 70.69 101 PHE A O 1
ATOM 734 N N . ARG A 1 102 ? 1.607 0.029 -0.596 1.00 74.88 102 ARG A N 1
ATOM 735 C CA . ARG A 1 102 ? 1.401 -0.671 -1.856 1.00 74.88 102 ARG A CA 1
ATOM 736 C C . ARG A 1 102 ? 2.457 -1.750 -1.956 1.00 74.88 102 ARG A C 1
ATOM 738 O O . ARG A 1 102 ? 3.592 -1.546 -1.536 1.00 74.88 102 ARG A O 1
ATOM 745 N N . PHE A 1 103 ? 2.090 -2.881 -2.528 1.00 74.94 103 PHE A N 1
ATOM 746 C CA . PHE A 1 103 ? 3.043 -3.916 -2.891 1.00 74.94 103 PHE A CA 1
ATOM 747 C C . PHE A 1 103 ? 2.725 -4.463 -4.272 1.00 74.94 103 PHE A C 1
ATOM 749 O O . PHE A 1 103 ? 1.578 -4.415 -4.725 1.00 74.94 103 PHE A O 1
ATOM 756 N N . SER A 1 104 ? 3.764 -4.908 -4.978 1.00 77.25 104 SER A N 1
ATOM 757 C CA . SER A 1 104 ? 3.616 -5.402 -6.344 1.00 77.25 104 SER A CA 1
ATOM 758 C C . SER A 1 104 ? 2.823 -6.694 -6.276 1.00 77.25 104 SER A C 1
ATOM 760 O O . SER A 1 104 ? 3.276 -7.642 -5.645 1.00 77.25 104 SER A O 1
ATOM 762 N N . TRP A 1 105 ? 1.640 -6.730 -6.878 1.00 76.62 105 TRP A N 1
ATOM 763 C CA . TRP A 1 105 ? 0.784 -7.916 -6.857 1.00 76.62 105 TRP A CA 1
ATOM 764 C C . TRP A 1 105 ? 1.048 -8.843 -8.056 1.00 76.62 105 TRP A C 1
ATOM 766 O O . TRP A 1 105 ? 0.664 -10.008 -8.034 1.00 76.62 105 TRP A O 1
ATOM 776 N N . GLY A 1 106 ? 1.752 -8.336 -9.076 1.00 71.12 106 GLY A N 1
ATOM 777 C CA . GLY A 1 106 ? 2.069 -9.031 -10.328 1.00 71.12 106 GLY A CA 1
ATOM 778 C C . GLY A 1 106 ? 1.304 -8.458 -11.527 1.00 71.12 106 GLY A C 1
ATOM 779 O O . GLY A 1 106 ? 0.442 -7.598 -11.364 1.00 71.12 106 GLY A O 1
ATOM 780 N N . ASN A 1 107 ? 1.645 -8.894 -12.746 1.00 68.25 107 ASN A N 1
ATOM 781 C CA . ASN A 1 107 ? 1.033 -8.448 -14.015 1.00 68.25 107 ASN A CA 1
ATOM 782 C C . ASN A 1 107 ? 0.969 -6.924 -14.215 1.00 68.25 107 ASN A C 1
ATOM 784 O O . ASN A 1 107 ? 0.004 -6.411 -14.773 1.00 68.25 107 ASN A O 1
ATOM 788 N N . HIS A 1 108 ? 1.985 -6.194 -13.761 1.00 68.50 108 HIS A N 1
ATOM 789 C CA . HIS A 1 108 ? 1.994 -4.731 -13.764 1.00 68.50 108 HIS A CA 1
ATOM 790 C C . HIS A 1 108 ? 0.910 -4.078 -12.881 1.00 68.50 108 HIS A C 1
ATOM 792 O O . HIS A 1 108 ? 0.497 -2.958 -13.159 1.00 68.50 108 HIS A O 1
ATOM 798 N N . TYR A 1 109 ? 0.471 -4.732 -11.799 1.00 72.12 109 TYR A N 1
ATOM 799 C CA . TYR A 1 109 ? -0.449 -4.152 -10.815 1.00 72.12 109 TYR A CA 1
ATOM 800 C C . TYR A 1 109 ? 0.197 -3.947 -9.444 1.00 72.12 109 TYR A C 1
ATOM 802 O O . TYR A 1 109 ? 0.924 -4.800 -8.924 1.00 72.12 109 TYR A O 1
ATOM 810 N N . TRP A 1 110 ? -0.154 -2.825 -8.822 1.00 78.88 110 TRP A N 1
ATOM 811 C CA . TRP A 1 110 ? -0.008 -2.602 -7.391 1.00 78.88 110 TRP A CA 1
ATOM 812 C C . TRP A 1 110 ? -1.273 -3.037 -6.665 1.00 78.88 110 TRP A C 1
ATOM 814 O O . TRP A 1 110 ? -2.382 -2.817 -7.155 1.00 78.88 110 TRP A O 1
ATOM 824 N N . LEU A 1 111 ? -1.103 -3.582 -5.463 1.00 81.88 111 LEU A N 1
ATOM 825 C CA . LEU A 1 111 ? -2.177 -3.706 -4.493 1.00 81.88 111 LEU A CA 1
ATOM 826 C C . LEU A 1 111 ? -1.917 -2.776 -3.315 1.00 81.88 111 LEU A C 1
ATOM 828 O O . LEU A 1 111 ? -0.848 -2.825 -2.713 1.00 81.88 111 LEU A O 1
ATOM 832 N N . SER A 1 112 ? -2.906 -1.957 -2.973 1.00 83.88 112 SER A N 1
ATOM 833 C CA . SER A 1 112 ? -2.922 -1.134 -1.770 1.00 83.88 112 SER A CA 1
ATOM 834 C C . SER A 1 112 ? -4.074 -1.542 -0.872 1.00 83.88 112 SER A C 1
ATOM 836 O O . SER A 1 112 ? -5.202 -1.656 -1.348 1.00 83.88 112 SER A O 1
ATOM 838 N N . PHE A 1 113 ? -3.811 -1.723 0.420 1.00 88.44 113 PHE A N 1
ATOM 839 C CA . PHE A 1 113 ? -4.857 -1.890 1.424 1.00 88.44 113 PHE A CA 1
ATOM 840 C C . PHE A 1 113 ? -4.499 -1.067 2.650 1.00 88.44 113 PHE A C 1
ATOM 842 O O . PHE A 1 113 ? -3.673 -1.491 3.460 1.00 88.44 113 PHE A O 1
ATOM 849 N N . LEU A 1 114 ? -5.064 0.136 2.737 1.00 87.06 114 LEU A N 1
ATOM 850 C CA . LEU A 1 114 ? -4.646 1.137 3.712 1.00 87.06 114 LEU A CA 1
ATOM 851 C C . LEU A 1 114 ? -5.816 1.927 4.281 1.00 87.06 114 LEU A C 1
ATOM 853 O O . LEU A 1 114 ? -6.870 2.048 3.662 1.00 87.06 114 LEU A O 1
ATOM 857 N N . GLY A 1 115 ? -5.605 2.493 5.456 1.00 85.06 115 GLY A N 1
ATOM 858 C CA . GLY A 1 115 ? -6.500 3.417 6.129 1.00 85.06 115 GLY A CA 1
ATOM 859 C C . GLY A 1 115 ? -5.687 4.482 6.840 1.00 85.06 115 GLY A C 1
ATOM 860 O O . GLY A 1 115 ? -4.496 4.297 7.100 1.00 85.06 115 GLY A O 1
ATOM 861 N N . SER A 1 116 ? -6.319 5.607 7.149 1.00 84.38 116 SER A N 1
ATOM 862 C CA . SER A 1 116 ? -5.673 6.683 7.887 1.00 84.38 116 SER A CA 1
ATOM 863 C C . SER A 1 116 ? -6.626 7.337 8.875 1.00 84.38 116 SER A C 1
ATOM 865 O O . SER A 1 116 ? -7.849 7.295 8.727 1.00 84.38 116 SER A O 1
ATOM 867 N N . ARG A 1 117 ? -6.043 7.927 9.914 1.00 78.75 117 ARG A N 1
ATOM 868 C CA . ARG A 1 117 ? -6.726 8.735 10.917 1.00 78.75 117 ARG A CA 1
ATOM 869 C C . ARG A 1 117 ? -5.943 10.020 11.111 1.00 78.75 117 ARG A C 1
ATOM 871 O O . ARG A 1 117 ? -4.763 9.979 11.457 1.00 78.75 117 ARG A O 1
ATOM 878 N N . GLU A 1 118 ? -6.606 11.149 10.903 1.00 81.00 118 GLU A N 1
ATOM 879 C CA . GLU A 1 118 ? -6.009 12.457 11.152 1.00 81.00 118 GLU A CA 1
ATOM 880 C C . GLU A 1 118 ? -5.706 12.635 12.646 1.00 81.00 118 GLU A C 1
ATOM 882 O O . GLU A 1 118 ? -6.524 12.314 13.512 1.00 81.00 118 GLU A O 1
ATOM 887 N N . LEU A 1 119 ? -4.515 13.153 12.938 1.00 73.88 119 LEU A N 1
ATOM 888 C CA . LEU A 1 119 ? -4.042 13.498 14.280 1.00 73.88 119 LEU A CA 1
ATOM 889 C C . LEU A 1 119 ? -4.138 15.004 14.572 1.00 73.88 119 LEU A C 1
ATOM 891 O O . LEU A 1 119 ? -3.863 15.428 15.696 1.00 73.88 119 LEU A O 1
ATOM 895 N N . GLY A 1 120 ? -4.537 15.803 13.577 1.00 70.06 120 GLY A N 1
ATOM 896 C CA . GLY A 1 120 ? -4.556 17.262 13.651 1.00 70.06 120 GLY A CA 1
ATOM 897 C C . GLY A 1 120 ? -3.159 17.890 13.521 1.00 70.06 120 GLY A C 1
ATOM 898 O O . GLY A 1 120 ? -2.229 17.224 13.052 1.00 70.06 120 GLY A O 1
ATOM 899 N N . PRO A 1 121 ? -3.004 19.171 13.912 1.00 68.38 121 PRO A N 1
ATOM 900 C CA . PRO A 1 121 ? -1.752 19.904 13.780 1.00 68.38 121 PRO A CA 1
ATOM 901 C C . PRO A 1 121 ? -0.711 19.376 14.766 1.00 68.38 121 PRO A C 1
ATOM 903 O O . PRO A 1 121 ? -0.785 19.652 15.965 1.00 68.38 121 PRO A O 1
ATOM 906 N N . LYS A 1 122 ? 0.256 18.617 14.251 1.00 68.12 122 LYS A N 1
ATOM 907 C CA . LYS A 1 122 ? 1.397 18.093 15.010 1.00 68.12 122 LYS A CA 1
ATOM 908 C C . LYS A 1 122 ? 2.657 18.160 14.155 1.00 68.12 122 LYS A C 1
ATOM 910 O O . LYS A 1 122 ? 2.647 17.737 13.002 1.00 68.12 122 LYS A O 1
ATOM 915 N N . ASP A 1 123 ? 3.737 18.675 14.730 1.00 65.12 123 ASP A N 1
ATOM 916 C CA . ASP A 1 123 ? 5.026 18.888 14.061 1.00 65.12 123 ASP A CA 1
ATOM 917 C C . ASP A 1 123 ? 6.178 18.085 14.691 1.00 65.12 123 ASP A C 1
ATOM 919 O O . ASP A 1 123 ? 7.230 17.917 14.070 1.00 65.12 123 ASP A O 1
ATOM 923 N N . GLN A 1 124 ? 5.990 17.532 15.896 1.00 65.75 124 GLN A N 1
ATOM 924 C CA . GLN A 1 124 ? 7.020 16.758 16.586 1.00 65.75 124 GLN A CA 1
ATOM 925 C C . GLN A 1 124 ? 6.943 15.257 16.286 1.00 65.75 124 GLN A C 1
ATOM 927 O O . GLN A 1 124 ? 6.007 14.563 16.679 1.00 65.75 124 GLN A O 1
ATOM 932 N N . LEU A 1 125 ? 8.005 14.717 15.680 1.00 67.06 125 LEU A N 1
ATOM 933 C CA . LEU A 1 125 ? 8.109 13.296 15.324 1.00 67.06 125 LEU A CA 1
ATOM 934 C C . LEU A 1 125 ? 7.936 12.336 16.518 1.00 67.06 125 LEU A C 1
ATOM 936 O O . LEU A 1 125 ? 7.359 11.258 16.369 1.00 67.06 125 LEU A O 1
ATOM 940 N N . ASN A 1 126 ? 8.415 12.718 17.704 1.00 71.69 126 ASN A N 1
ATOM 941 C CA . ASN A 1 126 ? 8.278 11.887 18.904 1.00 71.69 126 ASN A CA 1
ATOM 942 C C . ASN A 1 126 ? 6.813 11.753 19.344 1.00 71.69 126 ASN A C 1
ATOM 944 O O . ASN A 1 126 ? 6.404 10.678 19.772 1.00 71.69 126 ASN A O 1
ATOM 948 N N . GLU A 1 127 ? 6.020 12.817 19.202 1.00 76.94 127 GLU A N 1
ATOM 949 C CA . GLU A 1 127 ? 4.589 12.795 19.515 1.00 76.94 127 GLU A CA 1
ATOM 950 C C . GLU A 1 127 ? 3.831 11.931 18.506 1.00 76.94 127 GLU A C 1
ATOM 952 O O . GLU A 1 127 ? 3.029 11.089 18.896 1.00 76.94 127 GLU A O 1
ATOM 957 N N . LEU A 1 128 ? 4.170 12.056 17.220 1.00 76.88 128 LEU A N 1
ATOM 958 C CA . LEU A 1 128 ? 3.579 11.248 16.152 1.00 76.88 128 LEU A CA 1
ATOM 959 C C . LEU A 1 128 ? 3.871 9.758 16.327 1.00 76.88 128 LEU A C 1
ATOM 961 O O . LEU A 1 128 ? 2.981 8.922 16.198 1.00 76.88 128 LEU A O 1
ATOM 965 N N . THR A 1 129 ? 5.115 9.411 16.651 1.00 81.25 129 THR A N 1
ATOM 966 C CA . THR A 1 129 ? 5.494 8.010 16.873 1.00 81.25 129 THR A CA 1
ATOM 967 C C . THR A 1 129 ? 4.749 7.432 18.077 1.00 81.25 129 THR A C 1
ATOM 969 O O . THR A 1 129 ? 4.216 6.328 17.988 1.00 81.25 129 THR A O 1
ATOM 972 N N . ALA A 1 130 ? 4.625 8.201 19.164 1.00 85.25 130 ALA A N 1
ATOM 973 C CA . ALA A 1 130 ? 3.849 7.796 20.332 1.00 85.25 130 ALA A CA 1
ATOM 974 C C . ALA A 1 130 ? 2.351 7.624 20.013 1.00 85.25 130 ALA A C 1
ATOM 976 O O . ALA A 1 130 ? 1.744 6.658 20.472 1.00 85.25 130 ALA A O 1
ATOM 977 N N . ASP A 1 131 ? 1.758 8.498 19.190 1.00 86.50 131 ASP A N 1
ATOM 978 C CA . ASP A 1 131 ? 0.369 8.341 18.735 1.00 86.50 131 ASP A CA 1
ATOM 979 C C . ASP A 1 131 ? 0.182 7.060 17.912 1.00 86.50 131 ASP A C 1
ATOM 981 O O . ASP A 1 131 ? -0.815 6.356 18.075 1.00 86.50 131 ASP A O 1
ATOM 985 N N . ALA A 1 132 ? 1.140 6.742 17.036 1.00 86.19 132 ALA A N 1
ATOM 986 C CA . ALA A 1 132 ? 1.121 5.533 16.219 1.00 86.19 132 ALA A CA 1
ATOM 987 C C . ALA A 1 132 ? 1.166 4.273 17.092 1.00 86.19 132 ALA A C 1
ATOM 989 O O . ALA A 1 132 ? 0.375 3.349 16.898 1.00 86.19 132 ALA A O 1
ATOM 990 N N . GLU A 1 133 ? 2.059 4.252 18.083 1.00 89.81 133 GLU A N 1
ATOM 991 C CA . GLU A 1 133 ? 2.187 3.161 19.050 1.00 89.81 133 GLU A CA 1
ATOM 992 C C . GLU A 1 133 ? 0.926 3.023 19.910 1.00 89.81 133 GLU A C 1
ATOM 994 O O . GLU A 1 133 ? 0.407 1.916 20.087 1.00 89.81 133 GLU A O 1
ATOM 999 N N . GLN A 1 134 ? 0.385 4.144 20.396 1.00 91.56 134 GLN A N 1
ATOM 1000 C CA . GLN A 1 134 ? -0.854 4.168 21.167 1.00 91.56 134 GLN A CA 1
ATOM 1001 C C . GLN A 1 134 ? -2.033 3.657 20.334 1.00 91.56 134 GLN A C 1
ATOM 1003 O O . GLN A 1 134 ? -2.827 2.845 20.817 1.00 91.56 134 GLN A O 1
ATOM 1008 N N . PHE A 1 135 ? -2.141 4.086 19.076 1.00 91.44 135 PHE A 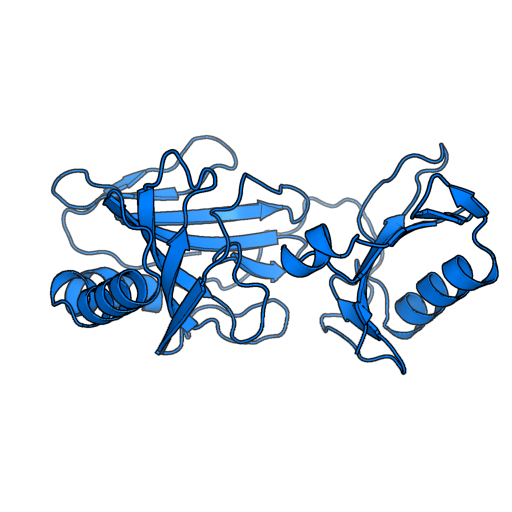N 1
ATOM 1009 C CA . PHE A 1 135 ? -3.172 3.612 18.163 1.00 91.44 135 PHE A CA 1
ATOM 1010 C C . PHE A 1 135 ? -3.009 2.119 17.869 1.00 91.44 135 PHE A C 1
ATOM 1012 O O . PHE A 1 135 ? -3.974 1.369 18.009 1.00 91.44 135 PHE A O 1
ATOM 1019 N N . ALA A 1 136 ? -1.794 1.652 17.572 1.00 92.50 136 ALA A N 1
ATOM 1020 C CA . ALA A 1 136 ? -1.499 0.238 17.353 1.00 92.50 136 ALA A CA 1
ATOM 1021 C C . ALA A 1 136 ? -1.794 -0.634 18.588 1.00 92.50 136 ALA A C 1
ATOM 1023 O O . ALA A 1 136 ? -2.086 -1.824 18.453 1.00 92.50 136 ALA A O 1
ATOM 1024 N N . ALA A 1 137 ? -1.723 -0.075 19.799 1.00 93.81 137 ALA A N 1
ATOM 1025 C CA . ALA A 1 137 ? -2.085 -0.747 21.048 1.00 93.81 137 ALA A CA 1
ATOM 1026 C C . ALA A 1 137 ? -3.578 -0.629 21.412 1.00 93.81 137 ALA A C 1
ATOM 1028 O O . ALA A 1 137 ? -4.040 -1.328 22.316 1.00 93.81 137 ALA A O 1
ATOM 1029 N N . SER A 1 138 ? -4.341 0.230 20.731 1.00 95.12 138 SER A N 1
ATOM 1030 C CA . SER A 1 138 ? -5.744 0.493 21.056 1.00 95.12 138 SER A CA 1
ATOM 1031 C C . SER A 1 138 ? -6.645 -0.727 20.825 1.00 95.12 138 SER A C 1
ATOM 1033 O O . SER A 1 138 ? -6.406 -1.552 19.941 1.00 95.12 138 SER A O 1
ATOM 1035 N N . ALA A 1 139 ? -7.727 -0.824 21.605 1.00 94.56 139 ALA A N 1
ATOM 1036 C CA . ALA A 1 139 ? -8.731 -1.876 21.436 1.00 94.56 139 ALA A CA 1
ATOM 1037 C C . ALA A 1 139 ? -9.452 -1.774 20.082 1.00 94.56 139 ALA A C 1
ATOM 1039 O O . ALA A 1 139 ? -9.778 -2.798 19.488 1.00 94.56 139 ALA A O 1
ATOM 1040 N N . GLU A 1 140 ? -9.667 -0.550 19.592 1.00 91.19 140 GLU A N 1
ATOM 1041 C CA . GLU A 1 140 ? -10.206 -0.269 18.259 1.00 91.19 140 GLU A CA 1
ATOM 1042 C C . GLU A 1 140 ? -9.337 -0.941 17.190 1.00 91.19 140 GLU A C 1
ATOM 1044 O O . GLU A 1 140 ? -9.802 -1.814 16.456 1.00 91.19 140 GLU A O 1
ATOM 1049 N N . PHE A 1 141 ? -8.038 -0.634 17.178 1.00 93.75 141 PHE A N 1
ATOM 1050 C CA . PHE A 1 141 ? -7.137 -1.205 16.190 1.00 93.75 141 PHE A CA 1
ATOM 1051 C C . PHE A 1 141 ? -6.979 -2.721 16.358 1.00 93.75 141 PHE A C 1
ATOM 1053 O O . PHE A 1 141 ? -7.150 -3.471 15.400 1.00 93.75 141 PHE A O 1
ATOM 1060 N N . ARG A 1 142 ? -6.685 -3.198 17.574 1.00 95.62 142 ARG A N 1
ATOM 1061 C CA . ARG A 1 142 ? -6.375 -4.615 17.831 1.00 95.62 142 ARG A CA 1
ATOM 1062 C C . ARG A 1 142 ? -7.554 -5.551 17.587 1.00 95.62 142 ARG A C 1
ATOM 1064 O O . ARG A 1 142 ? -7.336 -6.654 17.094 1.00 95.62 142 ARG A O 1
ATOM 1071 N N . ASN A 1 143 ? -8.772 -5.127 17.922 1.00 94.38 143 ASN A N 1
ATOM 1072 C CA . ASN A 1 143 ? -9.945 -5.999 17.865 1.00 94.38 143 ASN A CA 1
ATOM 1073 C C . ASN A 1 143 ? -10.794 -5.789 16.609 1.00 94.38 143 ASN A C 1
ATOM 1075 O O . ASN A 1 143 ? -11.523 -6.705 16.236 1.00 94.38 143 ASN A O 1
ATOM 1079 N N . GLN A 1 144 ? -10.730 -4.612 15.976 1.00 93.25 144 GLN A N 1
ATOM 1080 C CA . GLN A 1 144 ? -11.579 -4.296 14.824 1.00 93.25 144 GLN A CA 1
ATOM 1081 C C . GLN A 1 144 ? -10.772 -4.196 13.531 1.00 93.25 144 GLN A C 1
ATOM 1083 O O . GLN A 1 144 ? -11.105 -4.875 12.570 1.00 93.25 144 GLN A O 1
ATOM 1088 N N . ILE A 1 145 ? -9.686 -3.420 13.504 1.00 94.75 145 ILE A N 1
ATOM 1089 C CA . ILE A 1 145 ? -8.977 -3.088 12.255 1.00 94.75 145 ILE A CA 1
ATOM 1090 C C . ILE A 1 145 ? -7.935 -4.148 11.873 1.00 94.75 145 ILE A C 1
ATOM 1092 O O . ILE A 1 145 ? -7.916 -4.630 10.740 1.00 94.75 145 ILE A O 1
ATOM 1096 N N . LEU A 1 146 ? -7.071 -4.548 12.808 1.00 95.44 146 LEU A N 1
ATOM 1097 C CA . LEU A 1 146 ? -5.991 -5.504 12.557 1.00 95.44 146 LEU A CA 1
ATOM 1098 C C . LEU A 1 146 ? -6.497 -6.849 12.000 1.00 95.44 146 LEU A C 1
ATOM 1100 O O . LEU A 1 146 ? -5.910 -7.320 11.022 1.00 95.44 146 LEU A O 1
ATOM 1104 N N . PRO A 1 147 ? -7.590 -7.452 12.520 1.00 95.88 147 PRO A N 1
ATOM 1105 C CA . PRO A 1 147 ? -8.129 -8.687 11.954 1.00 95.88 147 PRO A CA 1
ATOM 1106 C C . PRO A 1 147 ? -8.604 -8.534 10.504 1.00 95.88 147 PRO A C 1
ATOM 1108 O O . PRO A 1 147 ? -8.492 -9.481 9.729 1.00 95.88 147 PRO A O 1
ATOM 1111 N N . ILE A 1 148 ? -9.096 -7.350 10.117 1.00 95.81 148 ILE A N 1
ATOM 1112 C CA . ILE A 1 148 ? -9.514 -7.060 8.738 1.00 95.81 148 ILE A CA 1
ATOM 1113 C C . ILE A 1 148 ? -8.288 -7.066 7.826 1.00 95.81 148 ILE A C 1
ATOM 1115 O O . ILE A 1 148 ? -8.270 -7.804 6.841 1.00 95.81 148 ILE A O 1
ATOM 1119 N N . ILE A 1 149 ? -7.236 -6.325 8.196 1.00 94.31 149 ILE A N 1
ATOM 1120 C CA . ILE A 1 149 ? -5.968 -6.266 7.448 1.00 94.31 149 ILE A CA 1
ATOM 1121 C C . ILE A 1 149 ? -5.368 -7.668 7.288 1.00 94.31 149 ILE A C 1
ATOM 1123 O O . ILE A 1 149 ? -5.021 -8.077 6.183 1.00 94.31 149 ILE A O 1
ATOM 1127 N N . GLN A 1 150 ? -5.298 -8.437 8.377 1.00 95.12 150 GLN A N 1
ATOM 1128 C CA . GLN A 1 150 ? -4.738 -9.793 8.379 1.00 95.12 150 GLN A CA 1
ATOM 1129 C C . GLN A 1 150 ? -5.590 -10.811 7.610 1.00 95.12 150 GLN A C 1
ATOM 1131 O O . GLN A 1 150 ? -5.077 -11.855 7.208 1.00 95.12 150 GLN A O 1
ATOM 1136 N N . SER A 1 151 ? -6.875 -10.523 7.389 1.00 94.94 151 SER A N 1
ATOM 1137 C CA . SER A 1 151 ? -7.773 -11.378 6.608 1.00 94.94 151 SER A CA 1
ATOM 1138 C C . SER A 1 151 ? -7.690 -11.158 5.098 1.00 94.94 151 SER A C 1
ATOM 1140 O O . SER A 1 151 ? -8.378 -11.867 4.360 1.00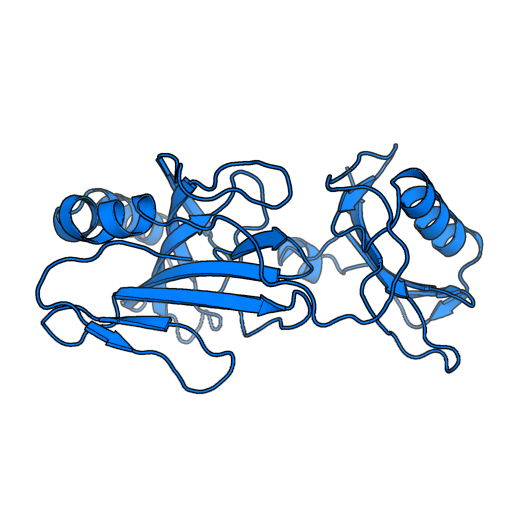 94.94 151 SER A O 1
ATOM 1142 N N . LEU A 1 152 ? -6.892 -10.186 4.638 1.00 93.06 152 LEU A N 1
ATOM 1143 C CA . LEU A 1 152 ? -6.710 -9.922 3.217 1.00 93.06 152 LEU A CA 1
ATOM 1144 C C . LEU A 1 152 ? -6.179 -11.176 2.512 1.00 93.06 152 LEU A C 1
ATOM 1146 O O . LEU A 1 152 ? -5.140 -11.731 2.869 1.00 93.06 152 LEU A O 1
ATOM 1150 N N . THR A 1 153 ? -6.892 -11.584 1.468 1.00 91.50 153 THR A N 1
ATOM 1151 C CA . THR A 1 153 ? -6.494 -12.648 0.552 1.00 91.50 153 THR A CA 1
ATOM 1152 C C . THR A 1 153 ? -6.429 -12.124 -0.878 1.00 91.50 153 THR A C 1
ATOM 1154 O O . THR A 1 153 ? -7.404 -11.548 -1.379 1.00 91.50 153 THR A O 1
ATOM 1157 N N . ALA A 1 154 ? -5.315 -12.366 -1.559 1.00 84.81 154 ALA A N 1
ATOM 1158 C CA . ALA A 1 154 ? -5.066 -11.911 -2.921 1.00 84.81 154 ALA A CA 1
ATOM 1159 C C . ALA A 1 154 ? -4.363 -13.029 -3.707 1.00 84.81 154 ALA A C 1
ATOM 1161 O O . ALA A 1 154 ? -3.142 -13.112 -3.724 1.00 84.81 154 ALA A O 1
ATOM 1162 N N . SER A 1 155 ? -5.159 -13.924 -4.299 1.00 67.81 155 SER A N 1
ATOM 1163 C CA . SER A 1 155 ? -4.690 -15.195 -4.863 1.00 67.81 155 SER A CA 1
ATOM 1164 C C . SER A 1 155 ? -4.042 -15.082 -6.244 1.00 67.81 155 SER A C 1
ATOM 1166 O O . SER A 1 155 ? -3.054 -15.765 -6.477 1.00 67.81 155 SER A O 1
ATOM 1168 N N . GLU A 1 156 ? -4.551 -14.232 -7.140 1.00 72.19 156 GLU A N 1
ATOM 1169 C CA . GLU A 1 156 ? -3.979 -14.033 -8.481 1.00 72.19 156 GLU A CA 1
ATOM 1170 C C . GLU A 1 156 ? -4.169 -12.579 -8.931 1.00 72.19 156 GLU A C 1
ATOM 1172 O O . GLU A 1 156 ? -5.291 -12.069 -8.806 1.00 72.19 156 GLU A O 1
ATOM 1177 N N . PRO A 1 157 ? -3.118 -11.905 -9.438 1.00 67.62 157 PRO A N 1
ATOM 1178 C CA . PRO A 1 157 ? -3.254 -10.571 -10.010 1.00 67.62 157 PRO A CA 1
ATOM 1179 C C . PRO A 1 157 ? -4.200 -10.595 -11.217 1.00 67.62 157 PRO A C 1
ATOM 1181 O O . PRO A 1 157 ? -4.381 -11.645 -11.840 1.00 67.62 157 PRO A O 1
ATOM 1184 N N . PRO A 1 158 ? -4.792 -9.449 -11.601 1.00 66.06 158 PRO A N 1
ATOM 1185 C CA . PRO A 1 158 ? -5.644 -9.383 -12.776 1.00 66.06 158 PRO A CA 1
ATOM 1186 C C . PRO A 1 158 ? -4.847 -9.868 -13.986 1.00 66.06 158 PRO A C 1
ATOM 1188 O O . PRO A 1 158 ? -3.677 -9.511 -14.153 1.00 66.06 158 PRO A O 1
ATOM 1191 N N . THR A 1 159 ? -5.451 -10.703 -14.830 1.00 54.53 159 THR A N 1
ATOM 1192 C CA . THR A 1 159 ? -4.863 -11.041 -16.128 1.00 54.53 159 THR A CA 1
ATOM 1193 C C . THR A 1 159 ? -4.681 -9.748 -16.908 1.00 54.53 159 THR A C 1
ATOM 1195 O O . THR A 1 159 ? -5.660 -9.046 -17.165 1.00 54.53 159 THR A O 1
ATOM 1198 N N . SER A 1 160 ? -3.428 -9.426 -17.237 1.00 47.91 160 SER A N 1
ATOM 1199 C CA . SER A 1 160 ? -3.077 -8.303 -18.106 1.00 47.91 160 SER A CA 1
ATOM 1200 C C . SER A 1 160 ? -3.976 -8.333 -19.347 1.00 47.91 160 SER A C 1
ATOM 1202 O O . SER A 1 160 ? -4.083 -9.362 -20.020 1.00 47.91 160 SER A O 1
ATOM 1204 N N . ILE A 1 161 ? -4.672 -7.225 -19.625 1.00 44.50 161 ILE A N 1
ATOM 1205 C CA . ILE A 1 161 ? -5.296 -7.036 -20.933 1.00 44.50 161 ILE A CA 1
ATOM 1206 C C . ILE A 1 161 ? -4.121 -6.952 -21.902 1.00 44.50 161 ILE A C 1
ATOM 1208 O O . ILE A 1 161 ? -3.349 -6.001 -21.866 1.00 44.50 161 ILE A O 1
ATOM 1212 N N . ALA A 1 162 ? -3.959 -8.009 -22.690 1.00 35.09 162 ALA A N 1
ATOM 1213 C CA . ALA A 1 162 ? -2.821 -8.241 -23.553 1.00 35.09 162 ALA A CA 1
ATOM 1214 C C . ALA A 1 162 ? -2.471 -7.026 -24.429 1.00 35.09 162 ALA A C 1
ATOM 1216 O O . ALA A 1 162 ? -3.097 -6.798 -25.463 1.00 35.09 162 ALA A O 1
ATOM 1217 N N . THR A 1 163 ? -1.378 -6.348 -24.097 1.00 34.75 163 THR A N 1
ATOM 1218 C CA . THR A 1 163 ? -0.408 -5.954 -25.118 1.00 34.75 163 THR A CA 1
ATOM 1219 C C . THR A 1 163 ? 0.588 -7.105 -25.185 1.00 34.75 163 THR A C 1
ATOM 1221 O O . THR A 1 163 ? 1.280 -7.396 -24.214 1.00 34.75 163 THR A O 1
ATOM 1224 N N . GLN A 1 164 ? 0.569 -7.855 -26.287 1.00 33.44 164 GLN A N 1
ATOM 1225 C CA . GLN A 1 164 ? 1.454 -8.997 -26.516 1.00 33.44 164 GLN A CA 1
ATOM 1226 C C . GLN A 1 164 ? 2.922 -8.570 -26.363 1.00 33.44 164 GLN A C 1
ATOM 1228 O O . GLN A 1 164 ? 3.465 -7.919 -27.251 1.00 33.44 164 GLN A O 1
ATOM 1233 N N . ALA A 1 165 ? 3.569 -8.984 -25.277 1.00 32.69 165 ALA A N 1
ATOM 1234 C CA . ALA A 1 165 ? 5.020 -9.055 -25.185 1.00 32.69 165 ALA A CA 1
ATOM 1235 C C . ALA A 1 165 ? 5.405 -10.517 -24.889 1.00 32.69 165 ALA A C 1
ATOM 1237 O O . ALA A 1 165 ? 4.707 -11.167 -24.103 1.00 32.69 165 ALA A O 1
ATOM 1238 N N . PRO A 1 166 ? 6.438 -11.077 -25.549 1.00 34.38 166 PRO A N 1
ATOM 1239 C CA . PRO A 1 166 ? 6.808 -12.477 -25.382 1.00 34.38 166 PRO A CA 1
ATOM 1240 C C . PRO A 1 166 ? 7.261 -12.746 -23.946 1.00 34.38 166 PRO A C 1
ATOM 1242 O O . PRO A 1 166 ? 7.937 -11.920 -23.339 1.00 34.38 166 PRO A O 1
ATOM 1245 N N . GLU A 1 167 ? 6.895 -13.919 -23.435 1.00 36.09 167 GLU A N 1
ATOM 1246 C CA . GLU A 1 167 ? 7.284 -14.447 -22.128 1.00 36.09 167 GLU A CA 1
ATOM 1247 C C . GLU A 1 167 ? 8.781 -14.248 -21.845 1.00 36.09 167 GLU A C 1
ATOM 1249 O O . GLU A 1 167 ? 9.639 -14.885 -22.458 1.00 36.09 167 GLU A O 1
ATOM 1254 N N . ALA A 1 168 ? 9.090 -13.405 -20.864 1.00 34.38 168 ALA A N 1
ATOM 1255 C CA . ALA A 1 168 ? 10.398 -13.340 -20.241 1.00 34.38 168 ALA A CA 1
ATOM 1256 C C . ALA A 1 168 ? 10.243 -13.580 -18.737 1.00 34.38 168 ALA A C 1
ATOM 1258 O O . ALA A 1 168 ? 9.428 -12.961 -18.052 1.00 34.38 168 ALA A O 1
ATOM 1259 N N . ASN A 1 169 ? 11.010 -14.557 -18.262 1.00 35.59 169 ASN A N 1
ATOM 1260 C CA . ASN A 1 169 ? 10.987 -15.117 -16.918 1.00 35.59 169 ASN A CA 1
ATOM 1261 C C . ASN A 1 169 ? 11.017 -14.058 -15.798 1.00 35.59 169 ASN A C 1
ATOM 1263 O O . ASN A 1 169 ? 12.024 -13.391 -15.584 1.00 35.59 169 ASN A O 1
ATOM 1267 N N . THR A 1 170 ? 9.915 -14.025 -15.047 1.00 36.62 170 THR A N 1
ATOM 1268 C CA . THR A 1 170 ? 9.809 -14.024 -13.576 1.00 36.62 170 THR A CA 1
ATOM 1269 C C . THR A 1 170 ? 10.780 -13.166 -12.753 1.00 36.62 170 THR A C 1
ATOM 1271 O O . THR A 1 170 ? 11.929 -13.534 -12.525 1.00 36.62 170 THR A O 1
ATOM 1274 N N . ASN A 1 171 ? 10.195 -12.132 -12.146 1.00 45.47 171 ASN A N 1
ATOM 1275 C CA . ASN A 1 171 ? 10.228 -11.831 -10.710 1.00 45.47 171 ASN A CA 1
ATOM 1276 C C . ASN A 1 171 ? 11.591 -11.868 -10.010 1.00 45.47 171 ASN A C 1
ATOM 1278 O O . ASN A 1 171 ? 12.069 -12.911 -9.572 1.00 45.47 171 ASN A O 1
ATOM 1282 N N . GLY A 1 172 ? 12.126 -10.680 -9.744 1.00 49.12 172 GLY A N 1
ATOM 1283 C CA . GLY A 1 172 ? 13.116 -10.488 -8.697 1.00 49.12 172 GLY A CA 1
ATOM 1284 C C . GLY A 1 172 ? 13.940 -9.243 -8.941 1.00 49.12 172 GLY A C 1
ATOM 1285 O O . GLY A 1 172 ? 14.575 -9.104 -9.983 1.00 49.12 172 GLY A O 1
ATOM 1286 N N . SER A 1 173 ? 13.974 -8.349 -7.956 1.00 51.66 173 SER A N 1
ATOM 1287 C CA . SER A 1 173 ? 15.075 -7.400 -7.861 1.00 51.66 173 SER A CA 1
ATOM 1288 C C . SER A 1 173 ? 16.395 -8.156 -8.005 1.00 51.66 173 SER A C 1
ATOM 1290 O O . SER A 1 173 ? 16.563 -9.194 -7.358 1.00 51.66 173 SER A O 1
ATOM 1292 N N . CYS A 1 174 ? 17.346 -7.657 -8.781 1.00 64.69 174 CYS A N 1
ATOM 1293 C CA . CYS A 1 174 ? 18.635 -8.320 -8.896 1.00 64.69 174 CYS A CA 1
ATOM 1294 C C . CYS A 1 174 ? 19.812 -7.398 -8.711 1.00 64.69 174 CYS A C 1
ATOM 1296 O O . CYS A 1 174 ? 19.775 -6.203 -8.985 1.00 64.69 174 CYS A O 1
ATOM 1298 N N . MET A 1 175 ? 20.881 -7.982 -8.187 1.00 65.62 175 MET A N 1
ATOM 1299 C CA . MET A 1 175 ? 22.059 -7.236 -7.795 1.00 65.62 175 MET A CA 1
ATOM 1300 C C . MET A 1 175 ? 23.082 -7.239 -8.926 1.00 65.62 175 MET A C 1
ATOM 1302 O O . MET A 1 175 ? 23.579 -8.286 -9.342 1.00 65.62 175 MET A O 1
ATOM 1306 N N . GLY A 1 176 ? 23.426 -6.048 -9.397 1.00 62.50 176 GLY A N 1
ATOM 1307 C CA . GLY A 1 176 ? 24.661 -5.784 -10.118 1.00 62.50 176 GLY A CA 1
ATOM 1308 C C . GLY A 1 176 ? 25.821 -5.476 -9.173 1.00 62.50 176 GLY A C 1
ATOM 1309 O O . GLY A 1 176 ? 25.707 -5.529 -7.945 1.00 62.50 176 GLY A O 1
ATOM 1310 N N . ALA A 1 177 ? 26.959 -5.119 -9.770 1.00 63.91 177 ALA A N 1
ATOM 1311 C CA . ALA A 1 177 ? 28.160 -4.753 -9.023 1.00 63.91 177 ALA A CA 1
ATOM 1312 C C . ALA A 1 177 ? 27.987 -3.443 -8.232 1.00 63.91 177 ALA A C 1
ATOM 1314 O O . ALA A 1 177 ? 28.421 -3.367 -7.088 1.00 63.91 177 ALA A O 1
ATOM 1315 N N . LYS A 1 178 ? 27.342 -2.432 -8.834 1.00 68.44 178 LYS A N 1
ATOM 1316 C CA . LYS A 1 178 ? 27.124 -1.101 -8.231 1.00 68.44 178 LYS A CA 1
ATOM 1317 C C . LYS A 1 178 ? 25.657 -0.745 -8.000 1.00 68.44 178 LYS A C 1
ATOM 1319 O O . LYS A 1 178 ? 25.377 0.153 -7.218 1.00 68.44 178 LYS A O 1
ATOM 1324 N N . TYR A 1 179 ? 24.739 -1.438 -8.670 1.00 76.19 179 TYR A N 1
ATOM 1325 C CA . TYR A 1 179 ? 23.314 -1.131 -8.637 1.00 76.19 179 TYR A CA 1
ATOM 1326 C C . TYR A 1 179 ? 22.493 -2.354 -8.245 1.00 76.19 179 TYR A C 1
ATOM 1328 O O . TYR A 1 179 ? 22.848 -3.479 -8.594 1.00 76.19 179 TYR A O 1
ATOM 1336 N N . THR A 1 180 ? 21.381 -2.129 -7.559 1.00 74.31 180 THR A N 1
ATOM 1337 C CA . THR A 1 180 ? 20.271 -3.077 -7.464 1.00 74.31 180 THR A CA 1
ATOM 1338 C C . THR A 1 180 ? 19.225 -2.673 -8.492 1.00 74.31 180 THR A C 1
ATOM 1340 O O . THR A 1 180 ? 18.778 -1.528 -8.484 1.00 74.31 180 THR A O 1
ATOM 1343 N N . TYR A 1 181 ? 18.848 -3.602 -9.362 1.00 74.12 181 TYR A N 1
ATOM 1344 C CA . TYR A 1 181 ? 17.834 -3.406 -10.389 1.00 74.12 181 TYR A CA 1
ATOM 1345 C C . TYR A 1 181 ? 16.485 -3.915 -9.901 1.00 74.12 181 TYR A C 1
ATOM 1347 O O . TYR A 1 181 ? 16.412 -4.983 -9.292 1.00 74.12 181 TYR A O 1
ATOM 1355 N N . GLN A 1 182 ? 15.433 -3.153 -10.155 1.00 75.12 182 GLN A N 1
ATOM 1356 C CA . GLN A 1 182 ? 14.055 -3.432 -9.767 1.00 75.12 182 GLN A CA 1
ATOM 1357 C C . GLN A 1 182 ? 13.122 -3.054 -10.919 1.00 75.12 182 GLN A C 1
ATOM 1359 O O . GLN A 1 182 ? 13.557 -2.447 -11.898 1.00 75.12 182 GLN A O 1
ATOM 1364 N N . ASN A 1 183 ? 11.851 -3.445 -10.804 1.00 69.19 183 ASN A N 1
ATOM 1365 C CA . ASN A 1 183 ? 10.820 -3.139 -11.798 1.00 69.19 183 ASN A CA 1
ATOM 1366 C C . ASN A 1 183 ? 11.227 -3.535 -13.236 1.00 69.19 183 ASN A C 1
ATOM 1368 O O . ASN A 1 183 ? 11.096 -2.762 -14.178 1.00 69.19 183 ASN A O 1
ATOM 1372 N N . LEU A 1 184 ? 11.795 -4.738 -13.379 1.00 68.00 184 LEU A N 1
ATOM 1373 C CA . LEU A 1 184 ? 12.285 -5.264 -14.651 1.00 68.00 184 LEU A CA 1
ATOM 1374 C C . LEU A 1 184 ? 11.099 -5.682 -15.521 1.00 68.00 184 LEU A C 1
ATOM 1376 O O . LEU A 1 184 ? 10.534 -6.758 -15.317 1.00 68.00 184 LEU A O 1
ATOM 1380 N N . ALA A 1 185 ? 10.704 -4.826 -16.461 1.00 67.62 185 ALA A N 1
ATOM 1381 C CA . ALA A 1 185 ? 9.511 -5.002 -17.288 1.00 67.62 185 ALA A CA 1
ATOM 1382 C C . ALA A 1 185 ? 9.689 -6.114 -18.338 1.00 67.62 185 ALA A C 1
ATOM 1384 O O . ALA A 1 185 ? 9.846 -5.850 -19.528 1.00 67.62 185 ALA A O 1
ATOM 1385 N N . GLY A 1 186 ? 9.704 -7.369 -17.882 1.00 66.12 186 GLY A N 1
ATOM 1386 C CA . GLY A 1 186 ? 9.929 -8.535 -18.737 1.00 66.12 186 GLY A CA 1
ATOM 1387 C C . GLY A 1 186 ? 11.353 -8.609 -19.286 1.00 66.12 186 GLY A C 1
ATOM 1388 O O . GLY A 1 186 ? 11.566 -9.178 -20.347 1.00 66.12 186 GLY A O 1
ATOM 1389 N N . ILE A 1 187 ? 12.332 -8.027 -18.594 1.00 70.69 187 ILE A N 1
ATOM 1390 C CA . ILE A 1 187 ? 13.744 -8.166 -18.954 1.00 70.69 187 ILE A CA 1
ATOM 1391 C C . ILE A 1 187 ? 14.484 -8.968 -17.889 1.00 70.69 187 ILE A C 1
ATOM 1393 O O . ILE A 1 187 ? 14.210 -8.879 -16.691 1.00 70.69 187 ILE A O 1
ATOM 1397 N N . THR A 1 188 ? 15.451 -9.754 -18.326 1.00 74.75 188 THR A N 1
ATOM 1398 C CA . THR A 1 188 ? 16.374 -10.472 -17.457 1.00 74.75 188 THR A CA 1
ATOM 1399 C C . THR A 1 188 ? 17.348 -9.511 -16.781 1.00 74.75 188 THR A C 1
ATOM 1401 O O . THR A 1 188 ? 17.572 -8.375 -17.199 1.00 74.75 188 THR A O 1
ATOM 1404 N N . CYS A 1 189 ? 18.011 -9.985 -15.734 1.00 73.06 189 CYS A N 1
ATOM 1405 C CA . CYS A 1 189 ? 19.025 -9.198 -15.039 1.00 73.06 189 CYS A CA 1
ATOM 1406 C C . CYS A 1 189 ? 20.241 -8.850 -15.885 1.00 73.06 189 CYS A C 1
ATOM 1408 O O . CYS A 1 189 ? 20.867 -7.815 -15.660 1.00 73.06 189 CYS A O 1
ATOM 1410 N N . ASP A 1 190 ? 20.604 -9.712 -16.829 1.00 79.50 190 ASP A N 1
ATOM 1411 C CA . ASP A 1 190 ? 21.713 -9.423 -17.728 1.00 79.50 190 ASP A CA 1
ATOM 1412 C C . ASP A 1 190 ? 21.300 -8.388 -18.778 1.00 79.50 190 ASP A C 1
ATOM 1414 O O . ASP A 1 190 ? 22.088 -7.492 -19.076 1.00 79.50 190 ASP A O 1
ATOM 1418 N N . GLU A 1 191 ? 20.040 -8.405 -19.224 1.00 83.50 191 GLU A N 1
ATOM 1419 C CA . GLU A 1 191 ? 19.470 -7.328 -20.039 1.00 83.50 191 GLU A CA 1
ATOM 1420 C C . GLU A 1 191 ? 19.409 -6.009 -19.262 1.00 83.50 191 GLU A C 1
ATOM 1422 O O . GLU A 1 191 ? 19.848 -4.989 -19.781 1.00 83.50 191 GLU A O 1
ATOM 1427 N N . ALA A 1 192 ? 18.987 -6.014 -17.995 1.00 82.38 192 ALA A N 1
ATOM 1428 C CA . ALA A 1 192 ? 18.950 -4.809 -17.163 1.00 82.38 192 ALA A CA 1
ATOM 1429 C C . ALA A 1 192 ? 20.341 -4.177 -16.978 1.00 82.38 192 ALA A C 1
ATOM 1431 O O . ALA A 1 192 ? 20.514 -2.964 -17.125 1.00 82.38 192 ALA A O 1
ATOM 1432 N N . LYS A 1 193 ? 21.360 -5.007 -16.712 1.00 83.56 193 LYS A N 1
ATOM 1433 C CA . LYS A 1 193 ? 22.761 -4.561 -16.672 1.00 83.56 193 LYS A CA 1
ATOM 1434 C C . LYS A 1 193 ? 23.197 -4.003 -18.021 1.00 83.56 193 LYS A C 1
ATOM 1436 O O . LYS A 1 193 ? 23.810 -2.941 -18.057 1.00 83.56 193 LYS A O 1
ATOM 1441 N N . SER A 1 194 ? 22.889 -4.710 -19.108 1.00 88.44 194 SER A N 1
ATOM 1442 C CA . SER A 1 194 ? 23.286 -4.323 -20.461 1.00 88.44 194 SER A CA 1
ATOM 1443 C C . SER A 1 194 ? 22.652 -3.000 -20.881 1.00 88.44 194 SER A C 1
ATOM 1445 O O . SER A 1 194 ? 23.346 -2.152 -21.432 1.00 88.44 194 SER A O 1
ATOM 1447 N N . ILE A 1 195 ? 21.367 -2.788 -20.590 1.00 87.94 195 ILE A N 1
ATOM 1448 C CA . ILE A 1 195 ? 20.646 -1.544 -20.887 1.00 87.94 195 ILE A CA 1
ATOM 1449 C C . ILE A 1 195 ? 21.281 -0.384 -20.127 1.00 87.94 195 ILE A C 1
ATOM 1451 O O . ILE A 1 195 ? 21.697 0.593 -20.748 1.00 87.94 195 ILE A O 1
ATOM 1455 N N . LEU A 1 196 ? 21.435 -0.512 -18.803 1.00 87.69 196 LEU A N 1
ATOM 1456 C CA . LEU A 1 196 ? 22.019 0.560 -17.999 1.00 87.69 196 LEU A CA 1
ATOM 1457 C C . LEU A 1 196 ? 23.458 0.873 -18.435 1.00 87.69 196 LEU A C 1
ATOM 1459 O O . LEU A 1 196 ? 23.815 2.038 -18.574 1.00 87.69 196 LEU A O 1
ATOM 1463 N N . GLN A 1 197 ? 24.274 -0.153 -18.696 1.00 87.19 197 GLN A N 1
ATOM 1464 C CA . GLN A 1 197 ? 25.651 0.028 -19.156 1.00 87.19 197 GLN A CA 1
ATOM 1465 C C . GLN A 1 197 ? 25.700 0.711 -20.527 1.00 87.19 197 GLN A C 1
ATOM 1467 O O . GLN A 1 197 ? 26.467 1.648 -20.714 1.00 87.19 197 GLN A O 1
ATOM 1472 N N . THR A 1 198 ? 24.843 0.298 -21.463 1.00 87.69 198 THR A N 1
ATOM 1473 C CA . THR A 1 198 ? 24.769 0.894 -22.804 1.00 87.69 198 THR A CA 1
ATOM 1474 C C . THR A 1 198 ? 24.401 2.369 -22.721 1.00 87.69 198 THR A C 1
ATOM 1476 O O . THR A 1 198 ? 25.042 3.195 -23.368 1.00 87.69 198 THR A O 1
ATOM 1479 N N . VAL A 1 199 ? 23.413 2.726 -21.900 1.00 89.06 199 VAL A N 1
ATOM 1480 C CA . VAL A 1 199 ? 22.995 4.123 -21.745 1.00 89.06 199 VAL A CA 1
ATOM 1481 C C . VAL A 1 199 ? 24.080 4.966 -21.070 1.00 89.06 199 VAL A C 1
ATOM 1483 O O . VAL A 1 199 ? 24.328 6.085 -21.509 1.00 89.06 199 VAL A O 1
ATOM 1486 N N . LEU A 1 200 ? 24.775 4.434 -20.062 1.00 86.19 200 LEU A N 1
ATOM 1487 C CA . LEU A 1 200 ? 25.878 5.149 -19.410 1.00 86.19 200 LEU A CA 1
ATOM 1488 C C . LEU A 1 200 ? 27.106 5.318 -20.320 1.00 86.19 200 LEU A C 1
ATOM 1490 O O . LEU A 1 200 ? 27.764 6.354 -20.258 1.00 86.19 200 LEU A O 1
ATOM 1494 N N . ASP A 1 201 ? 27.407 4.330 -21.166 1.00 86.81 201 ASP A N 1
ATOM 1495 C CA . ASP A 1 201 ? 28.595 4.350 -22.026 1.00 86.81 201 ASP A CA 1
ATOM 1496 C C . ASP A 1 201 ? 28.372 5.105 -23.341 1.00 86.81 201 ASP A C 1
ATOM 1498 O O . ASP A 1 201 ? 29.289 5.746 -23.856 1.00 86.81 201 ASP A O 1
ATOM 1502 N N . THR A 1 202 ? 27.172 4.995 -23.916 1.00 86.69 202 THR A N 1
ATOM 1503 C CA . THR A 1 202 ? 26.880 5.454 -25.287 1.00 86.69 202 THR A CA 1
ATOM 1504 C C . THR A 1 202 ? 25.737 6.459 -25.372 1.00 86.69 202 THR A C 1
ATOM 1506 O O . THR A 1 202 ? 25.546 7.073 -26.421 1.00 86.69 202 THR A O 1
ATOM 1509 N N . GLY A 1 203 ? 24.984 6.653 -24.286 1.00 86.94 203 GLY A N 1
ATOM 1510 C CA . GLY A 1 203 ? 23.851 7.564 -24.258 1.00 86.94 203 GLY A CA 1
ATOM 1511 C C . GLY A 1 203 ? 24.279 9.021 -24.400 1.00 86.94 203 GLY A C 1
ATOM 1512 O O . GLY A 1 203 ? 25.195 9.504 -23.730 1.00 86.94 203 GLY A O 1
ATOM 1513 N N . THR A 1 204 ? 23.572 9.749 -25.258 1.00 86.56 204 THR A N 1
ATOM 1514 C CA . THR A 1 204 ? 23.743 11.193 -25.417 1.00 86.56 204 THR A CA 1
ATOM 1515 C C . THR A 1 204 ? 22.998 11.910 -24.300 1.00 86.56 204 THR A C 1
ATOM 1517 O O . THR A 1 204 ? 21.860 11.566 -23.991 1.00 86.56 204 THR A O 1
ATOM 1520 N N . ALA A 1 205 ? 23.621 12.917 -23.691 1.00 84.50 205 ALA A N 1
ATOM 1521 C CA . ALA A 1 205 ? 22.968 13.695 -22.646 1.00 84.50 205 ALA A CA 1
ATOM 1522 C C . ALA A 1 205 ? 21.730 14.430 -23.196 1.00 84.50 205 ALA A C 1
ATOM 1524 O O . ALA A 1 205 ? 21.833 15.201 -24.154 1.00 84.50 205 ALA A O 1
ATOM 1525 N N . TRP A 1 206 ? 20.575 14.229 -22.560 1.00 76.06 206 TRP A N 1
ATOM 1526 C CA . TRP A 1 206 ? 19.338 14.958 -22.820 1.00 76.06 206 TRP A CA 1
ATOM 1527 C C . TRP A 1 206 ? 18.911 15.704 -21.557 1.00 76.06 206 TRP A C 1
ATOM 1529 O O . TRP A 1 206 ? 18.540 15.132 -20.533 1.00 76.06 206 TRP A O 1
ATOM 1539 N N . GLY A 1 207 ? 19.012 17.032 -21.607 1.00 73.31 207 GLY A N 1
ATOM 1540 C CA . GLY A 1 207 ? 18.860 17.854 -20.411 1.00 73.31 207 GLY A CA 1
ATOM 1541 C C . GLY A 1 207 ? 19.999 17.633 -19.410 1.00 73.31 207 GLY A C 1
ATOM 1542 O O . GLY A 1 207 ? 21.088 17.192 -19.763 1.00 73.31 207 GLY A O 1
ATOM 1543 N N . ALA A 1 208 ? 19.766 18.000 -18.150 1.00 69.50 208 ALA A N 1
ATOM 1544 C CA . ALA A 1 208 ? 20.821 18.010 -17.134 1.00 69.50 208 ALA A CA 1
ATOM 1545 C C . ALA A 1 208 ? 21.097 16.638 -16.496 1.00 69.50 208 ALA A C 1
ATOM 1547 O O . ALA A 1 208 ? 22.113 16.486 -15.827 1.00 69.50 208 ALA A O 1
ATOM 1548 N N . ARG A 1 209 ? 20.162 15.687 -16.618 1.00 79.06 209 ARG A N 1
ATOM 1549 C CA . ARG A 1 209 ? 20.144 14.456 -15.811 1.00 79.06 209 ARG A CA 1
ATOM 1550 C C . ARG A 1 209 ? 19.658 13.222 -16.571 1.00 79.06 209 ARG A C 1
ATOM 1552 O O . ARG A 1 209 ? 19.403 12.207 -15.941 1.00 79.06 209 ARG A O 1
ATOM 1559 N N . SER A 1 210 ? 19.472 13.296 -17.888 1.00 83.50 210 SER A N 1
ATOM 1560 C CA . SER A 1 210 ? 19.065 12.139 -18.692 1.00 83.50 210 SER A CA 1
ATOM 1561 C C . SER A 1 210 ? 20.122 11.788 -19.733 1.00 83.50 210 SER A C 1
ATOM 1563 O O . SER A 1 210 ? 20.844 12.654 -20.230 1.00 83.50 210 SER A O 1
ATOM 1565 N N . HIS A 1 211 ? 20.213 10.496 -20.021 1.00 87.06 211 HIS A N 1
ATOM 1566 C CA . HIS A 1 211 ? 21.033 9.904 -21.062 1.00 87.06 211 HIS A CA 1
ATOM 1567 C C . HIS A 1 211 ? 20.135 9.092 -21.985 1.00 87.06 211 HIS A C 1
ATOM 1569 O O . HIS A 1 211 ? 19.348 8.264 -21.527 1.00 87.06 211 HIS A O 1
ATOM 1575 N N . VAL A 1 212 ? 20.276 9.319 -23.286 1.00 85.50 212 VAL A N 1
ATOM 1576 C CA . VAL A 1 212 ? 19.366 8.788 -24.298 1.00 85.50 212 VAL A CA 1
ATOM 1577 C C . VAL A 1 212 ? 20.130 8.019 -25.356 1.00 85.50 212 VAL A C 1
ATOM 1579 O O . VAL A 1 212 ? 21.158 8.465 -25.862 1.00 85.50 212 VAL A O 1
ATOM 1582 N N . THR A 1 213 ? 19.591 6.865 -25.705 1.00 88.88 213 THR A N 1
ATOM 1583 C CA . THR A 1 213 ? 19.989 6.019 -26.830 1.00 88.88 213 THR A CA 1
ATOM 1584 C C . THR A 1 213 ? 18.792 5.855 -27.764 1.00 88.88 213 THR A C 1
ATOM 1586 O O . THR A 1 213 ? 17.697 6.312 -27.446 1.00 88.88 213 THR A O 1
ATOM 1589 N N . ASP A 1 214 ? 18.963 5.153 -28.882 1.00 83.12 214 ASP A N 1
ATOM 1590 C CA . ASP A 1 214 ? 17.871 4.918 -29.837 1.00 83.12 214 ASP A CA 1
ATOM 1591 C C . ASP A 1 214 ? 16.687 4.141 -29.232 1.00 83.12 214 ASP A C 1
ATOM 1593 O O . ASP A 1 214 ? 15.561 4.274 -29.703 1.00 83.12 214 ASP A O 1
ATOM 1597 N N . GLY A 1 215 ? 16.928 3.326 -28.198 1.00 81.00 215 GLY A N 1
ATOM 1598 C CA . GLY A 1 215 ? 15.897 2.490 -27.573 1.00 81.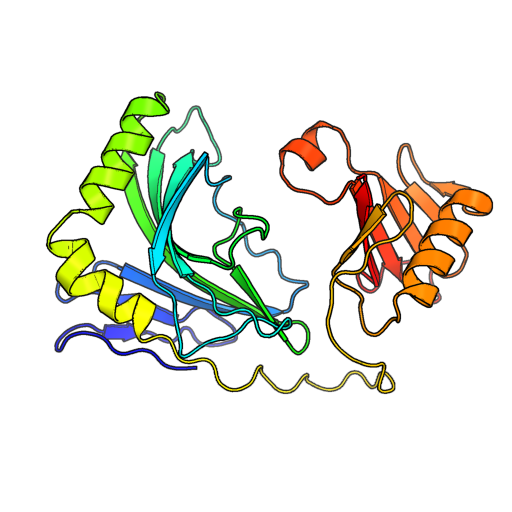00 215 GLY A CA 1
ATOM 1599 C C . GLY A 1 215 ? 15.499 2.900 -26.158 1.00 81.00 215 GLY A C 1
ATOM 1600 O O . GLY A 1 215 ? 14.452 2.466 -25.681 1.00 81.00 215 GLY A O 1
ATOM 1601 N N . PHE A 1 216 ? 16.315 3.708 -25.476 1.00 88.56 216 PHE A N 1
ATOM 1602 C CA . PHE A 1 216 ? 16.144 3.970 -24.048 1.00 88.56 216 PHE A CA 1
ATOM 1603 C C . PHE A 1 216 ? 16.486 5.401 -23.666 1.00 88.56 216 PHE A C 1
ATOM 1605 O O . PHE A 1 216 ? 17.493 5.945 -24.117 1.00 88.56 216 PHE A O 1
ATOM 1612 N N . ASP A 1 217 ? 15.707 5.951 -22.744 1.00 87.00 217 ASP A N 1
ATOM 1613 C CA . ASP A 1 217 ? 16.026 7.166 -21.997 1.00 87.00 217 ASP A CA 1
ATOM 1614 C C . ASP A 1 217 ? 16.173 6.782 -20.528 1.00 87.00 217 ASP A C 1
ATOM 1616 O O . ASP A 1 217 ? 15.238 6.239 -19.949 1.00 87.00 217 ASP A O 1
ATOM 1620 N N . CYS A 1 218 ? 17.332 7.040 -19.926 1.00 88.50 218 CYS A N 1
ATOM 1621 C CA . CYS A 1 218 ? 17.520 6.877 -18.493 1.00 88.50 218 CYS A CA 1
ATOM 1622 C C . CYS A 1 218 ? 17.755 8.216 -17.810 1.00 88.50 218 CYS A C 1
ATOM 1624 O O . CYS A 1 218 ? 18.625 8.987 -18.206 1.00 88.50 218 CYS A O 1
ATOM 1626 N N . TYR A 1 219 ? 17.034 8.446 -16.720 1.00 89.12 219 TYR A N 1
ATOM 1627 C CA . TYR A 1 219 ? 17.088 9.661 -15.925 1.00 89.12 219 TYR A CA 1
ATOM 1628 C C . TYR A 1 219 ? 17.684 9.399 -14.549 1.00 89.12 219 TYR A C 1
ATOM 1630 O O . TYR A 1 219 ? 17.263 8.475 -13.855 1.00 89.12 219 TYR A O 1
ATOM 1638 N N . GLU A 1 220 ? 18.622 10.248 -14.147 1.00 87.19 220 GLU A N 1
ATOM 1639 C CA . GLU A 1 220 ? 19.207 10.274 -12.817 1.00 87.19 220 GLU A CA 1
ATOM 1640 C C . GLU A 1 220 ? 18.393 11.170 -11.876 1.00 87.19 220 GLU A C 1
ATOM 1642 O O . GLU A 1 220 ? 18.224 12.385 -12.078 1.00 87.19 220 GLU A O 1
ATOM 1647 N N . SER A 1 221 ? 17.920 10.560 -10.794 1.00 79.25 221 SER A N 1
ATOM 1648 C CA . SER A 1 221 ? 17.173 11.262 -9.762 1.00 79.25 221 SER A CA 1
ATOM 1649 C C . SER A 1 221 ? 18.084 12.200 -8.973 1.00 79.25 221 SER A C 1
ATOM 1651 O O . SER A 1 221 ? 19.203 11.872 -8.560 1.00 79.25 221 SER A O 1
ATOM 1653 N N . SER A 1 222 ? 17.588 13.404 -8.717 1.00 73.19 222 SER A N 1
ATOM 1654 C CA . SER A 1 222 ? 18.266 14.403 -7.907 1.00 73.19 222 SER A CA 1
ATOM 1655 C C . SER A 1 222 ? 18.410 13.905 -6.475 1.00 73.19 222 SER A C 1
ATOM 1657 O O . SER A 1 222 ? 17.794 12.932 -6.048 1.00 73.19 222 SER A O 1
ATOM 1659 N N . TYR A 1 223 ? 19.247 14.582 -5.697 1.00 64.31 223 TYR A N 1
ATOM 1660 C CA . TYR A 1 223 ? 19.358 14.278 -4.275 1.00 64.31 223 TYR A CA 1
ATOM 1661 C C . TYR A 1 223 ? 18.011 14.420 -3.540 1.00 64.31 223 TYR A C 1
ATOM 1663 O O . TYR A 1 223 ? 17.693 13.578 -2.709 1.00 64.31 223 TYR A O 1
ATOM 1671 N N . GLY A 1 224 ? 17.207 15.436 -3.885 1.00 49.69 224 GLY A N 1
ATOM 1672 C CA . GLY A 1 224 ? 15.867 15.626 -3.319 1.00 49.69 224 GLY A CA 1
ATOM 1673 C C . GLY A 1 224 ? 14.928 14.477 -3.678 1.00 49.69 224 GLY A C 1
ATOM 1674 O O . GLY A 1 224 ? 14.398 13.833 -2.785 1.00 49.69 224 GLY A O 1
ATOM 1675 N N . GLU A 1 225 ? 14.841 14.136 -4.964 1.00 53.56 225 GLU A N 1
ATOM 1676 C CA . GLU A 1 225 ? 14.007 13.026 -5.456 1.00 53.56 225 GLU A CA 1
ATOM 1677 C C . GLU A 1 225 ? 14.415 11.677 -4.831 1.00 53.56 225 GLU A C 1
ATOM 1679 O O . GLU A 1 225 ? 13.563 10.846 -4.532 1.00 53.56 225 GLU A O 1
ATOM 1684 N N . ARG A 1 226 ? 15.715 11.462 -4.579 1.00 61.44 226 ARG A N 1
ATOM 1685 C CA . ARG A 1 226 ? 16.225 10.262 -3.890 1.00 61.44 226 ARG A CA 1
ATOM 1686 C C . ARG A 1 226 ? 15.877 10.226 -2.405 1.00 61.44 226 ARG A C 1
ATOM 1688 O O . ARG A 1 226 ? 15.555 9.161 -1.891 1.00 61.44 226 ARG A O 1
ATOM 1695 N N . ILE A 1 227 ? 15.937 11.365 -1.709 1.00 50.91 227 ILE A N 1
ATOM 1696 C CA . ILE A 1 227 ? 15.403 11.466 -0.339 1.00 50.91 227 ILE A CA 1
ATOM 1697 C C . ILE A 1 227 ? 13.894 11.191 -0.344 1.00 50.91 227 ILE A C 1
ATOM 1699 O O . ILE A 1 227 ? 13.368 10.613 0.604 1.00 50.91 227 ILE A O 1
ATOM 1703 N N . GLU A 1 228 ? 13.221 11.555 -1.433 1.00 44.72 228 GLU A N 1
ATOM 1704 C CA . GLU A 1 228 ? 11.803 11.303 -1.681 1.00 44.72 228 GLU A CA 1
ATOM 1705 C C . GLU A 1 228 ? 11.504 9.870 -2.176 1.00 44.72 228 GLU A C 1
ATOM 1707 O O . GLU A 1 228 ? 10.398 9.594 -2.624 1.00 44.72 228 GLU A O 1
ATOM 1712 N N . GLY A 1 229 ? 12.472 8.947 -2.095 1.00 45.09 229 GLY A N 1
ATOM 1713 C CA . GLY A 1 229 ? 12.278 7.523 -2.403 1.00 45.09 229 GLY A CA 1
ATOM 1714 C C . GLY A 1 229 ? 12.437 7.146 -3.878 1.00 45.09 229 GLY A C 1
ATOM 1715 O O . GLY A 1 229 ? 12.385 5.965 -4.216 1.00 45.09 229 GLY A O 1
ATOM 1716 N N . SER A 1 230 ? 12.698 8.110 -4.766 1.00 61.50 230 SER A N 1
ATOM 1717 C CA . SER A 1 230 ? 12.913 7.817 -6.187 1.00 61.50 230 SER A CA 1
ATOM 1718 C C . SER A 1 230 ? 14.160 6.949 -6.388 1.00 61.50 230 SER A C 1
ATOM 1720 O O . SER A 1 230 ? 15.185 7.177 -5.728 1.00 61.50 230 SER A O 1
ATOM 1722 N N . PRO A 1 231 ? 14.134 6.001 -7.344 1.00 73.31 231 PRO A N 1
ATOM 1723 C CA . PRO A 1 231 ? 15.310 5.211 -7.658 1.00 73.31 231 PRO A CA 1
ATOM 1724 C C . PRO A 1 231 ? 16.435 6.120 -8.148 1.00 73.31 231 PRO A C 1
ATOM 1726 O O . PRO A 1 231 ? 16.185 7.160 -8.755 1.00 73.31 231 PRO A O 1
ATOM 1729 N N . HIS A 1 232 ? 17.689 5.734 -7.913 1.00 81.38 232 HIS A N 1
ATOM 1730 C CA . HIS A 1 232 ? 18.836 6.542 -8.350 1.00 81.38 232 HIS A CA 1
ATOM 1731 C C . HIS A 1 232 ? 18.813 6.798 -9.857 1.00 81.38 232 HIS A C 1
ATOM 1733 O O . HIS A 1 232 ? 19.131 7.900 -10.298 1.00 81.38 232 HIS A O 1
ATOM 1739 N N . MET A 1 233 ? 18.401 5.792 -10.622 1.00 87.31 233 MET A N 1
ATOM 1740 C CA . MET A 1 233 ? 18.127 5.910 -12.040 1.00 87.31 233 MET A CA 1
ATOM 1741 C C . MET A 1 233 ? 16.849 5.180 -12.422 1.00 87.31 233 MET A C 1
ATOM 1743 O O . MET A 1 233 ? 16.564 4.094 -11.923 1.00 87.31 233 MET A O 1
ATOM 1747 N N . MET A 1 234 ? 16.123 5.755 -13.369 1.00 88.12 234 MET A N 1
ATOM 1748 C CA . MET A 1 234 ? 14.939 5.156 -13.974 1.00 88.12 234 MET A CA 1
ATOM 1749 C C . MET A 1 234 ? 15.109 5.174 -15.484 1.00 88.12 234 MET A C 1
ATOM 1751 O O . MET A 1 234 ? 15.482 6.207 -16.034 1.00 88.12 234 MET A O 1
ATOM 1755 N N . CYS A 1 235 ? 14.876 4.042 -16.139 1.00 83.94 235 CYS A N 1
ATOM 1756 C CA . CYS A 1 235 ? 15.017 3.913 -17.583 1.00 83.94 235 CYS A CA 1
ATOM 1757 C C . CYS A 1 235 ? 13.679 3.578 -18.225 1.00 83.94 235 CYS A C 1
ATOM 1759 O O . CYS A 1 235 ? 13.005 2.639 -17.802 1.00 83.94 235 CYS A O 1
ATOM 1761 N N . TRP A 1 236 ? 13.338 4.302 -19.283 1.00 85.00 236 TRP A N 1
ATOM 1762 C CA . TRP A 1 236 ? 12.163 4.072 -20.109 1.00 85.00 236 TRP A CA 1
ATOM 1763 C C . TRP A 1 236 ? 12.563 3.495 -21.458 1.00 85.00 236 TRP A C 1
ATOM 1765 O O . TRP A 1 236 ? 13.586 3.888 -22.023 1.00 85.00 236 TRP A O 1
ATOM 1775 N N . ALA A 1 237 ? 11.723 2.611 -21.991 1.00 80.50 237 ALA A N 1
ATOM 1776 C CA . ALA A 1 237 ? 11.731 2.303 -23.413 1.00 80.50 237 ALA A CA 1
ATOM 1777 C C . ALA A 1 237 ? 11.265 3.537 -24.190 1.00 80.50 237 ALA A C 1
ATOM 1779 O O . ALA A 1 237 ? 10.381 4.271 -23.737 1.00 80.50 237 ALA A O 1
ATOM 1780 N N . LEU A 1 238 ? 11.850 3.755 -25.362 1.00 76.31 238 LEU A N 1
ATOM 1781 C CA . LEU A 1 238 ? 11.383 4.760 -26.304 1.00 76.31 238 LEU A CA 1
ATOM 1782 C C . LEU A 1 238 ? 10.541 4.106 -27.397 1.00 76.31 238 LEU A C 1
ATOM 1784 O O . LEU A 1 238 ? 10.904 3.077 -27.963 1.00 76.31 238 LEU A O 1
ATOM 1788 N N . THR A 1 239 ? 9.419 4.739 -27.717 1.00 74.62 239 THR A N 1
ATOM 1789 C CA . THR A 1 239 ? 8.656 4.464 -28.935 1.00 74.62 239 THR A CA 1
ATOM 1790 C C . THR A 1 239 ? 9.499 4.806 -30.168 1.00 74.62 239 THR A C 1
ATOM 1792 O O . THR A 1 239 ? 10.452 5.581 -30.087 1.00 74.62 239 THR A O 1
ATOM 1795 N N . GLY A 1 240 ? 9.119 4.302 -31.347 1.00 65.62 240 GLY A N 1
ATOM 1796 C CA . GLY A 1 240 ? 9.801 4.627 -32.612 1.00 65.62 240 GLY A CA 1
ATOM 1797 C C . GLY A 1 240 ? 9.829 6.125 -32.974 1.00 65.62 240 GLY A C 1
ATOM 1798 O O . GLY A 1 240 ? 10.523 6.508 -33.911 1.00 65.62 240 GLY A O 1
ATOM 1799 N N . GLU A 1 241 ? 9.104 6.967 -32.230 1.00 68.00 241 GLU A N 1
ATOM 1800 C CA . GLU A 1 241 ? 9.088 8.430 -32.349 1.00 68.00 241 GLU A CA 1
ATOM 1801 C C . GLU A 1 241 ? 9.902 9.138 -31.241 1.00 68.00 241 GLU A C 1
ATOM 1803 O O . GLU A 1 241 ? 9.905 10.366 -31.161 1.00 68.00 241 GLU A O 1
ATOM 1808 N N . GLY A 1 242 ? 10.605 8.391 -30.380 1.00 64.19 242 GLY A N 1
ATOM 1809 C CA . GLY A 1 242 ? 11.456 8.925 -29.309 1.00 64.19 242 GLY A CA 1
ATOM 1810 C C . GLY A 1 242 ? 10.707 9.367 -28.046 1.00 64.19 242 GLY A C 1
ATOM 1811 O O . GLY A 1 242 ? 11.316 9.943 -27.145 1.00 64.19 242 GLY A O 1
ATOM 1812 N N . ALA A 1 243 ? 9.397 9.115 -27.952 1.00 69.44 243 ALA A N 1
ATOM 1813 C CA . ALA A 1 243 ? 8.625 9.344 -26.731 1.00 69.44 243 ALA A CA 1
ATOM 1814 C C . ALA A 1 243 ? 8.773 8.162 -25.765 1.00 69.44 243 ALA A C 1
ATOM 1816 O O . ALA A 1 243 ? 8.815 7.016 -26.212 1.00 69.44 243 ALA A O 1
ATOM 1817 N N . ARG A 1 244 ? 8.813 8.434 -24.455 1.00 74.75 244 ARG A N 1
ATOM 1818 C CA . ARG A 1 244 ? 8.828 7.395 -23.413 1.00 74.75 244 ARG A CA 1
ATOM 1819 C C . ARG A 1 244 ? 7.553 6.555 -23.493 1.00 74.75 244 ARG A C 1
ATOM 1821 O O . ARG A 1 244 ? 6.466 7.122 -23.539 1.00 74.75 244 ARG A O 1
ATOM 1828 N N . ASP A 1 245 ? 7.720 5.240 -23.494 1.00 71.31 245 ASP A N 1
ATOM 1829 C CA . ASP A 1 245 ? 6.633 4.262 -23.512 1.00 71.31 245 ASP A CA 1
ATOM 1830 C C . ASP A 1 245 ? 6.357 3.779 -22.079 1.00 71.31 245 ASP A C 1
ATOM 1832 O O . ASP A 1 245 ? 5.539 4.358 -21.368 1.00 71.31 245 ASP A O 1
ATOM 1836 N N . TYR A 1 246 ? 7.154 2.828 -21.587 1.00 65.44 246 TYR A N 1
ATOM 1837 C CA . TYR A 1 246 ? 7.051 2.271 -20.237 1.00 65.44 246 TYR A CA 1
ATOM 1838 C C . TYR A 1 246 ? 8.412 2.242 -19.529 1.00 65.44 246 TYR A C 1
ATOM 1840 O O . TYR A 1 246 ? 9.468 2.297 -20.166 1.00 65.44 246 TYR A O 1
ATOM 1848 N N . ILE A 1 247 ? 8.398 2.159 -18.193 1.00 71.06 247 ILE A N 1
ATOM 1849 C CA . ILE A 1 247 ? 9.615 1.977 -17.387 1.00 71.06 247 ILE A CA 1
ATOM 1850 C C . ILE A 1 247 ? 10.116 0.551 -17.592 1.00 71.06 247 ILE A C 1
ATOM 1852 O O . ILE A 1 247 ? 9.416 -0.411 -17.292 1.00 71.06 247 ILE A O 1
ATOM 1856 N N . VAL A 1 248 ? 11.339 0.426 -18.088 1.00 78.06 248 VAL A N 1
ATOM 1857 C CA . VAL A 1 248 ? 11.985 -0.857 -18.372 1.00 78.06 248 VAL A CA 1
ATOM 1858 C C . VAL A 1 248 ? 12.746 -1.378 -17.156 1.00 78.06 248 VAL A C 1
ATOM 1860 O O . VAL A 1 248 ? 12.774 -2.588 -16.923 1.00 78.06 248 VAL A O 1
ATOM 1863 N N . LEU A 1 249 ? 13.377 -0.474 -16.397 1.00 82.44 249 LEU A N 1
ATOM 1864 C CA . LEU A 1 249 ? 14.066 -0.795 -15.149 1.00 82.44 249 LEU A CA 1
ATOM 1865 C C . LEU A 1 249 ? 14.229 0.427 -14.243 1.00 82.44 249 LEU A C 1
ATOM 1867 O O . LEU A 1 249 ? 14.336 1.569 -14.698 1.00 82.44 249 LEU A O 1
ATOM 1871 N N . GLU A 1 250 ? 14.360 0.142 -12.954 1.00 84.69 250 GLU A N 1
ATOM 1872 C CA . GLU A 1 250 ? 14.783 1.072 -11.911 1.00 84.69 250 GLU A CA 1
ATOM 1873 C C . GLU A 1 250 ? 16.101 0.575 -11.313 1.00 84.69 250 GLU A C 1
ATOM 1875 O O . GLU A 1 250 ? 16.239 -0.603 -10.987 1.00 84.69 250 GLU A O 1
ATOM 1880 N N . ALA A 1 251 ? 17.087 1.455 -11.166 1.00 82.06 251 ALA A N 1
ATOM 1881 C CA . ALA A 1 251 ? 18.403 1.124 -10.640 1.00 82.06 251 ALA A CA 1
ATOM 1882 C C . ALA A 1 251 ? 18.721 1.969 -9.404 1.00 82.06 251 ALA A C 1
ATOM 1884 O O . ALA A 1 251 ? 18.647 3.195 -9.427 1.00 82.06 251 ALA A O 1
ATOM 1885 N N . ASN A 1 252 ? 19.130 1.307 -8.325 1.00 76.94 252 ASN A N 1
ATOM 1886 C CA . ASN A 1 252 ? 19.498 1.934 -7.060 1.00 76.94 252 ASN A CA 1
ATOM 1887 C C . ASN A 1 252 ? 20.967 1.703 -6.745 1.00 76.94 252 ASN A C 1
ATOM 1889 O O . ASN A 1 252 ? 21.408 0.556 -6.728 1.00 76.94 252 ASN A O 1
ATOM 1893 N N . TYR A 1 253 ? 21.717 2.778 -6.508 1.00 74.25 253 TYR A N 1
ATOM 1894 C CA . TYR A 1 253 ? 23.132 2.680 -6.160 1.00 74.25 253 TYR A CA 1
ATOM 1895 C C . TYR A 1 253 ? 23.292 1.982 -4.800 1.00 74.25 253 TYR A C 1
ATOM 1897 O O . TYR A 1 253 ? 22.504 2.229 -3.885 1.00 74.25 253 TYR A O 1
ATOM 1905 N N . ARG A 1 254 ? 24.280 1.088 -4.690 1.00 65.38 254 ARG A N 1
ATOM 1906 C CA . ARG A 1 254 ? 24.605 0.338 -3.465 1.00 65.38 254 ARG A CA 1
ATOM 1907 C C . ARG A 1 254 ? 25.717 0.983 -2.650 1.00 65.38 254 ARG A C 1
ATOM 1909 O O . ARG A 1 254 ? 26.637 1.573 -3.258 1.00 65.38 254 ARG A O 1
#

Foldseek 3Di:
DDFDADPQWDWDDDPPQAWIFIAHNVRHTFKTKHKHFLPDPPDWFAAFPDKDFDAFQVQAAAQQRATWTWIWTKGFGPDVVQAWIKIKIATDGPPDRRRHCWGHRDPRIIIHMMGIDTPGHDDDPVVRVVVRVCCCVDPCCPVGPVNRRSRDHDPHDPDHPDPDDDAADGDDFDDDPFKTKDPAPSDDPVVVVVVVVCQVVPFDDDPDAWGDDQFKIKGADDPVVVVRVAARIWMFTADNVRDGDDTNIGIHTD

Radius of gyration: 19.92 Å; chains: 1; bounding box: 52×40×54 Å